Protein AF-A0A257VSN6-F1 (afdb_monomer)

Solvent-accessible surface area (backbone atoms only — not comparable to fu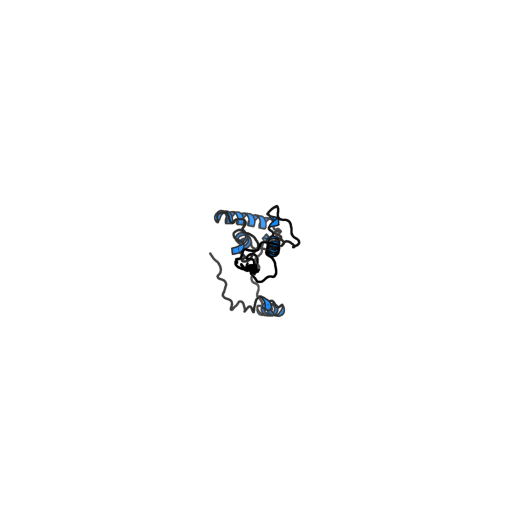ll-atom values): 11752 Å² total; per-residue (Å²): 143,85,85,89,87,83,85,89,83,79,91,75,84,81,80,84,81,83,83,78,79,80,82,76,81,78,80,75,84,68,61,48,88,92,54,88,51,97,64,94,65,51,67,69,55,49,49,54,50,49,44,22,63,60,37,49,58,80,79,42,81,95,54,78,84,64,97,61,78,60,54,80,78,83,83,60,76,41,35,24,32,75,39,54,63,69,56,48,22,47,30,65,50,38,29,55,78,66,38,70,89,55,77,62,74,70,88,56,75,92,52,54,72,68,56,30,48,52,50,16,46,52,52,34,52,53,41,33,70,66,16,92,48,71,52,71,85,79,74,91,64,94,74,64,63,64,61,53,50,53,48,39,53,74,74,46,51,35,81,81,72,42,87,78,74,61,79,88,78,48,80,75,76,76,80,83,84,124

Mean predicted aligned error: 14.55 Å

Radius of gyration: 34.05 Å; Cα contacts (8 Å, |Δi|>4): 120; chains: 1; bounding box: 93×43×107 Å

pLDDT: mean 79.29, std 19.03, range [40.31, 98.44]

Sequence (178 aa):
MTISKVLSNACVFRAALISTLLAGTASAQHGDPGLPGHHPLSQAQAGSVLVSELRCAACHSGIERGSLPEKAAPELAEVGARVSPAFLQSFLAAPTVAHPGTTMPDVMGSRSDVERTQIAEALTHFLVAQSKGVFQAEAPQPIDKKQGKDLFHSLGCVACHGPKEALSEAPQRPQRND

Foldseek 3Di:
DDDDDDDDDDDDDPDDDDPPPPPDPPPPPDDDPLDPDNDPDDPVRSVLVCCQALVVVVPDPPDDNDPDHHDDDDDLQQVQQVDPLVLQLVCQLPVCVSPPPDSDDNPCVVPDSVVSNVVSNVVSVVSNVNHPHHHDDDDDDDDDQVVVQVCCVVVPVCVPPNRDDGPVPDDPDPPPPD

Structure (mmCIF, N/CA/C/O backbone):
data_AF-A0A257VSN6-F1
#
_entry.id   AF-A0A257VSN6-F1
#
loop_
_atom_site.group_PDB
_atom_site.id
_atom_site.type_symbol
_atom_site.label_atom_id
_atom_site.label_alt_id
_atom_site.label_comp_id
_atom_site.label_asym_id
_atom_site.label_entity_id
_atom_site.label_seq_id
_atom_site.pdbx_PDB_ins_code
_atom_site.Cartn_x
_atom_site.Cartn_y
_atom_site.Cartn_z
_atom_site.occupancy
_atom_site.B_iso_or_equiv
_atom_site.auth_seq_id
_atom_site.auth_comp_id
_atom_site.auth_asym_id
_atom_site.auth_atom_id
_atom_site.pdbx_PDB_model_num
ATOM 1 N N . MET A 1 1 ? 68.673 -7.946 -86.906 1.00 42.97 1 MET A N 1
ATOM 2 C CA . MET A 1 1 ? 69.499 -9.168 -86.860 1.00 42.97 1 MET A CA 1
ATOM 3 C C . MET A 1 1 ? 70.532 -9.003 -85.759 1.00 42.97 1 MET A C 1
ATOM 5 O O . MET A 1 1 ? 71.583 -8.454 -86.029 1.00 42.97 1 MET A O 1
ATOM 9 N N . THR A 1 2 ? 70.189 -9.408 -84.534 1.00 40.44 2 THR A N 1
ATOM 10 C CA . THR A 1 2 ? 71.093 -9.952 -83.503 1.00 40.44 2 THR A CA 1
ATOM 11 C C . THR A 1 2 ? 70.227 -10.480 -82.359 1.00 40.44 2 THR A C 1
ATOM 13 O O . THR A 1 2 ? 69.239 -9.868 -81.962 1.00 40.44 2 THR A O 1
ATOM 16 N N . ILE A 1 3 ? 70.572 -11.688 -81.934 1.00 42.09 3 ILE A N 1
ATOM 17 C CA . ILE A 1 3 ? 69.867 -12.585 -81.019 1.00 42.09 3 ILE A CA 1
ATOM 18 C C . ILE A 1 3 ? 70.554 -12.518 -79.643 1.00 42.09 3 ILE A C 1
ATOM 20 O O . ILE A 1 3 ? 71.744 -12.216 -79.578 1.00 42.09 3 ILE A O 1
ATOM 24 N N . SER A 1 4 ? 69.810 -12.901 -78.596 1.00 40.31 4 SER A N 1
ATOM 25 C CA . SER A 1 4 ? 70.245 -13.370 -77.261 1.00 40.31 4 SER A CA 1
ATOM 26 C C . SER A 1 4 ? 70.054 -12.407 -76.088 1.00 40.31 4 SER A C 1
ATOM 28 O O . SER A 1 4 ? 70.876 -11.529 -75.845 1.00 40.31 4 SER A O 1
ATOM 30 N N . LYS A 1 5 ? 69.097 -12.742 -75.212 1.00 51.38 5 LYS A N 1
ATOM 31 C CA . LYS A 1 5 ? 69.431 -13.380 -73.926 1.00 51.38 5 LYS A CA 1
ATOM 32 C C . LYS A 1 5 ? 68.210 -14.035 -73.273 1.00 51.38 5 LYS A C 1
ATOM 34 O O . LYS A 1 5 ? 67.069 -13.661 -73.505 1.00 51.38 5 LYS A O 1
ATOM 39 N N . VAL A 1 6 ? 68.538 -15.074 -72.522 1.00 51.78 6 VAL A N 1
ATOM 40 C CA . VAL A 1 6 ? 67.723 -16.136 -71.928 1.00 51.78 6 VAL A CA 1
ATOM 41 C C . VAL A 1 6 ? 67.483 -15.829 -70.433 1.00 51.78 6 VAL A C 1
ATOM 43 O O . VAL A 1 6 ? 68.171 -14.973 -69.881 1.00 51.78 6 VAL A O 1
ATOM 46 N N . LEU A 1 7 ? 66.605 -16.626 -69.802 1.00 47.31 7 LEU A N 1
ATOM 47 C CA . LEU A 1 7 ? 66.341 -16.839 -68.358 1.00 47.31 7 LEU A CA 1
ATOM 48 C C . LEU A 1 7 ? 65.234 -15.952 -67.751 1.00 47.31 7 LEU A C 1
ATOM 50 O O . LEU A 1 7 ? 65.353 -14.739 -67.692 1.00 47.31 7 LEU A O 1
ATOM 54 N N . SER A 1 8 ? 64.051 -16.507 -67.452 1.00 45.25 8 SER A N 1
ATOM 55 C CA . SER A 1 8 ? 63.698 -17.408 -66.330 1.00 45.25 8 SER A CA 1
ATOM 56 C C . SER A 1 8 ? 63.541 -16.657 -65.007 1.00 45.25 8 SER A C 1
ATOM 58 O O . SER A 1 8 ? 64.540 -16.289 -64.402 1.00 45.25 8 SER A O 1
ATOM 60 N N . ASN A 1 9 ? 62.298 -16.489 -64.532 1.00 45.06 9 ASN A N 1
ATOM 61 C CA . ASN A 1 9 ? 61.883 -17.029 -63.232 1.00 45.06 9 ASN A CA 1
ATOM 62 C C . ASN A 1 9 ? 60.416 -16.743 -62.871 1.00 45.06 9 ASN A C 1
ATOM 64 O O . ASN A 1 9 ? 59.952 -15.609 -62.873 1.00 45.06 9 ASN A O 1
ATOM 68 N N . ALA A 1 10 ? 59.767 -17.837 -62.470 1.00 49.75 10 ALA A N 1
ATOM 69 C CA . ALA A 1 10 ? 58.865 -17.969 -61.331 1.00 49.75 10 ALA A CA 1
ATOM 70 C C . ALA A 1 10 ? 57.588 -17.112 -61.279 1.00 49.75 10 ALA A C 1
ATOM 72 O O . ALA A 1 10 ? 57.525 -16.010 -60.741 1.00 49.75 10 ALA A O 1
ATOM 73 N N . CYS A 1 11 ? 56.526 -17.781 -61.723 1.00 45.19 11 CYS A N 1
ATOM 74 C CA . CYS A 1 11 ? 55.192 -17.782 -61.139 1.00 45.19 11 CYS A CA 1
ATOM 75 C C . CYS A 1 11 ? 55.220 -17.561 -59.608 1.00 45.19 11 CYS A C 1
ATOM 77 O O . CYS A 1 11 ? 55.710 -18.414 -58.868 1.00 45.19 11 CYS A O 1
ATOM 79 N N . VAL A 1 12 ? 54.659 -16.449 -59.126 1.00 49.25 12 VAL A N 1
ATOM 80 C CA . VAL A 1 12 ? 54.273 -16.293 -57.717 1.00 49.25 12 VAL A CA 1
ATOM 81 C C . VAL A 1 12 ? 52.754 -16.182 -57.677 1.00 49.25 12 VAL A C 1
ATOM 83 O O . VAL A 1 12 ? 52.172 -15.136 -57.959 1.00 49.25 12 VAL A O 1
ATOM 86 N N . PHE A 1 13 ? 52.120 -17.308 -57.356 1.00 44.09 13 PHE A N 1
ATOM 87 C CA . PHE A 1 13 ? 50.712 -17.407 -56.996 1.00 44.09 13 PHE A CA 1
ATOM 88 C C . PHE A 1 13 ? 50.441 -16.513 -55.777 1.00 44.09 13 PHE A C 1
ATOM 90 O O . PHE A 1 13 ? 50.858 -16.824 -54.662 1.00 44.09 13 PHE A O 1
ATOM 97 N N . ARG A 1 14 ? 49.717 -15.406 -55.963 1.00 47.69 14 ARG A N 1
ATOM 98 C CA . ARG A 1 14 ? 49.080 -14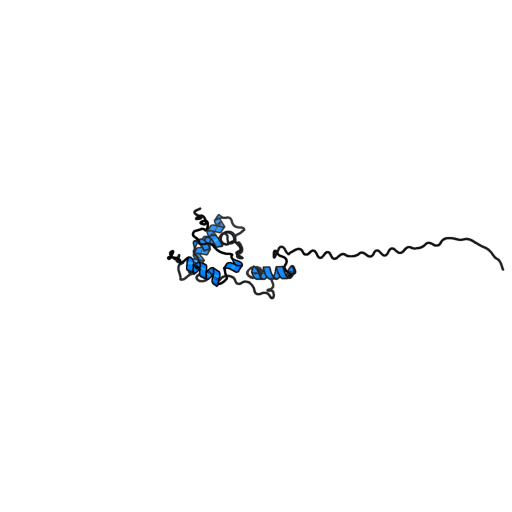.698 -54.847 1.00 47.69 14 ARG A CA 1
ATOM 99 C C . ARG A 1 14 ? 47.801 -15.447 -54.478 1.00 47.69 14 ARG A C 1
ATOM 101 O O . ARG A 1 14 ? 46.775 -15.288 -55.131 1.00 47.69 14 ARG A O 1
ATOM 108 N N . ALA A 1 15 ? 47.887 -16.285 -53.449 1.00 48.84 15 ALA A N 1
ATOM 109 C CA . ALA A 1 15 ? 46.727 -16.893 -52.814 1.00 48.84 15 ALA A CA 1
ATOM 110 C C . ALA A 1 15 ? 45.860 -15.803 -52.160 1.00 48.84 15 ALA A C 1
ATOM 112 O O . ALA A 1 15 ? 46.343 -14.996 -51.366 1.00 48.84 15 ALA A O 1
ATOM 113 N N . ALA A 1 16 ? 44.581 -15.777 -52.529 1.00 52.47 16 ALA A N 1
ATOM 114 C CA . ALA A 1 16 ? 43.558 -14.945 -51.920 1.00 52.47 16 ALA A CA 1
ATOM 115 C C . ALA A 1 16 ? 43.134 -15.547 -50.570 1.00 52.47 16 ALA A C 1
ATOM 117 O O . ALA A 1 16 ? 42.729 -16.705 -50.510 1.00 52.47 16 ALA A O 1
ATOM 118 N N . LEU A 1 17 ? 43.191 -14.753 -49.500 1.00 49.38 17 LEU A N 1
ATOM 119 C CA . LEU A 1 17 ? 42.557 -15.058 -48.217 1.00 49.38 17 LEU A CA 1
ATOM 120 C C . LEU A 1 17 ? 41.469 -14.011 -47.978 1.00 49.38 17 LEU A C 1
ATOM 122 O O . LEU A 1 17 ? 41.730 -12.917 -47.481 1.00 49.38 17 LEU A O 1
ATOM 126 N N . ILE A 1 18 ? 40.247 -14.337 -48.396 1.00 57.44 18 ILE A N 1
ATOM 127 C CA . ILE A 1 18 ? 39.046 -13.576 -48.055 1.00 57.44 18 ILE A CA 1
ATOM 128 C C . ILE A 1 18 ? 38.602 -14.082 -46.681 1.00 57.44 18 ILE A C 1
ATOM 130 O O . ILE A 1 18 ? 37.958 -15.121 -46.571 1.00 57.44 18 ILE A O 1
ATOM 134 N N . SER A 1 19 ? 38.989 -13.367 -45.624 1.00 53.94 19 SER A N 1
ATOM 135 C CA . SER A 1 19 ? 38.447 -13.580 -44.279 1.00 53.94 19 SER A CA 1
ATOM 136 C C . SER A 1 19 ? 36.997 -13.103 -44.239 1.00 53.94 19 SER A C 1
ATOM 138 O O . SER A 1 19 ? 36.719 -11.935 -43.978 1.00 53.94 19 SER A O 1
ATOM 140 N N . THR A 1 20 ? 36.053 -14.004 -44.491 1.00 59.81 20 THR A N 1
ATOM 141 C CA . THR A 1 20 ? 34.651 -13.806 -44.115 1.00 59.81 20 THR A CA 1
ATOM 142 C C . THR A 1 20 ? 34.529 -13.904 -42.595 1.00 59.81 20 THR A C 1
ATOM 144 O O . THR A 1 20 ? 34.454 -15.000 -42.041 1.00 59.81 20 THR A O 1
ATOM 147 N N . LEU A 1 21 ? 34.520 -12.753 -41.914 1.00 56.38 21 LEU A N 1
ATOM 148 C CA . LEU A 1 21 ? 34.039 -12.655 -40.537 1.00 56.38 21 LEU A CA 1
ATOM 149 C C . LEU A 1 21 ? 32.528 -12.933 -40.540 1.00 56.38 21 LEU A C 1
ATOM 151 O O . LEU A 1 21 ? 31.732 -12.073 -40.914 1.00 56.38 21 LEU A O 1
ATOM 155 N N . LEU A 1 22 ? 32.128 -14.131 -40.113 1.00 56.84 22 LEU A N 1
ATOM 156 C CA . LEU A 1 22 ? 30.757 -14.385 -39.680 1.00 56.84 22 LEU A CA 1
ATOM 157 C C . LEU A 1 22 ? 30.540 -13.633 -38.360 1.00 56.84 22 LEU A C 1
ATOM 159 O O . LEU A 1 22 ? 30.938 -14.096 -37.292 1.00 56.84 22 LEU A O 1
ATOM 163 N N . ALA A 1 23 ? 29.918 -12.458 -38.436 1.00 54.97 23 ALA A N 1
ATOM 164 C CA . ALA A 1 23 ? 29.345 -11.800 -37.272 1.00 54.97 23 ALA A CA 1
ATOM 165 C C . ALA A 1 23 ? 28.137 -12.626 -36.804 1.00 54.97 23 ALA A C 1
ATOM 167 O O . ALA A 1 23 ? 27.031 -12.485 -37.322 1.00 54.97 23 ALA A O 1
ATOM 168 N N . GLY A 1 24 ? 28.361 -13.541 -35.861 1.00 50.28 24 GLY A N 1
ATOM 169 C CA . GLY A 1 24 ? 27.283 -14.233 -35.168 1.00 50.28 24 GLY A CA 1
ATOM 170 C C . GLY A 1 24 ? 26.503 -13.234 -34.319 1.00 50.28 24 GLY A C 1
ATOM 171 O O . GLY A 1 24 ? 27.026 -12.713 -33.336 1.00 50.28 24 GLY A O 1
ATOM 172 N N . THR A 1 25 ? 25.251 -12.961 -34.680 1.00 55.44 25 THR A N 1
ATOM 173 C CA . THR A 1 25 ? 24.317 -12.243 -33.813 1.00 55.44 25 THR A CA 1
ATOM 174 C C . THR A 1 25 ? 23.872 -13.184 -32.700 1.00 55.44 25 THR A C 1
ATOM 176 O O . THR A 1 25 ? 22.867 -13.883 -32.798 1.00 55.44 25 THR A O 1
ATOM 179 N N . ALA A 1 26 ? 24.640 -13.218 -31.613 1.00 49.66 26 ALA A N 1
ATOM 180 C CA . ALA A 1 26 ? 24.161 -13.763 -30.354 1.00 49.66 26 ALA A CA 1
ATOM 181 C C . ALA A 1 26 ? 23.076 -12.820 -29.807 1.00 49.66 26 ALA A C 1
ATOM 183 O O . ALA A 1 26 ? 23.358 -11.897 -29.046 1.00 49.66 26 ALA A O 1
ATOM 184 N N . SER A 1 27 ? 21.823 -13.019 -30.224 1.00 54.28 27 SER A N 1
ATOM 185 C CA . SER A 1 27 ? 20.668 -12.433 -29.545 1.00 54.28 27 SER A CA 1
ATOM 186 C C . SER A 1 27 ? 20.519 -13.128 -28.201 1.00 54.28 27 SER A C 1
ATOM 188 O O . SER A 1 27 ? 19.847 -14.149 -28.071 1.00 54.28 27 SER A O 1
ATOM 190 N N . ALA A 1 28 ? 21.203 -12.591 -27.201 1.00 49.59 28 ALA A N 1
ATOM 191 C CA . ALA A 1 28 ? 21.039 -13.040 -25.841 1.00 49.59 28 ALA A CA 1
ATOM 192 C C . ALA A 1 28 ? 19.666 -12.569 -25.337 1.00 49.59 28 ALA A C 1
ATOM 194 O O . ALA A 1 28 ? 19.454 -11.383 -25.085 1.00 49.59 28 ALA A O 1
ATOM 195 N N . GLN A 1 29 ? 18.721 -13.505 -25.246 1.00 56.09 29 GLN A N 1
ATOM 196 C CA . GLN A 1 29 ? 17.421 -13.302 -24.612 1.00 56.09 29 GLN A CA 1
ATOM 197 C C . GLN A 1 29 ? 17.627 -13.252 -23.095 1.00 56.09 29 GLN A C 1
ATOM 199 O O . GLN A 1 29 ? 17.395 -14.228 -22.386 1.00 56.09 29 GLN A O 1
ATOM 204 N N . HIS A 1 30 ? 18.133 -12.132 -22.592 1.00 50.66 30 HIS A N 1
ATOM 205 C CA . HIS A 1 30 ? 18.118 -11.875 -21.162 1.00 50.66 30 HIS A CA 1
ATOM 206 C C . HIS A 1 30 ? 16.743 -11.307 -20.830 1.00 50.66 30 HIS A C 1
ATOM 208 O O . HIS A 1 30 ? 16.392 -10.229 -21.309 1.00 50.66 30 HIS A O 1
ATOM 214 N N . GLY A 1 31 ? 15.953 -12.061 -20.061 1.00 50.91 31 GLY A N 1
ATOM 215 C CA . GLY A 1 31 ? 14.769 -11.510 -19.410 1.00 50.91 31 GLY A CA 1
ATOM 216 C C . GLY A 1 31 ? 15.175 -10.242 -18.664 1.00 50.91 31 GLY A C 1
ATOM 217 O O . GLY A 1 31 ? 16.162 -10.245 -17.926 1.00 50.91 31 GLY A O 1
ATOM 218 N N . ASP A 1 32 ? 14.473 -9.150 -18.940 1.00 52.41 32 ASP A N 1
ATOM 219 C CA . ASP A 1 32 ? 14.736 -7.855 -18.330 1.00 52.41 32 ASP A CA 1
ATOM 220 C C . ASP A 1 32 ? 14.513 -7.967 -16.807 1.00 52.41 32 ASP A C 1
ATOM 222 O O . ASP A 1 32 ? 13.430 -8.386 -16.387 1.00 52.41 32 ASP A O 1
ATOM 226 N N . PRO A 1 33 ? 15.491 -7.610 -15.951 1.00 56.03 33 PRO A N 1
ATOM 227 C CA . PRO A 1 33 ? 15.310 -7.616 -14.499 1.00 56.03 33 PRO A CA 1
ATOM 228 C C . PRO A 1 33 ? 14.152 -6.726 -14.012 1.00 56.03 33 PRO A C 1
ATOM 230 O O . PRO A 1 33 ? 13.702 -6.900 -12.880 1.00 56.03 33 PRO A O 1
ATOM 233 N N . GLY A 1 34 ? 13.645 -5.807 -14.841 1.00 55.97 34 GLY A N 1
ATOM 234 C CA . GLY A 1 34 ? 12.456 -5.010 -14.544 1.00 55.97 34 GLY A CA 1
ATOM 235 C C . GLY A 1 34 ? 11.141 -5.804 -14.497 1.00 55.97 34 GLY A C 1
ATOM 236 O O . GLY A 1 34 ? 10.230 -5.412 -13.772 1.00 55.97 34 GLY A O 1
ATOM 237 N N . LEU A 1 35 ? 11.028 -6.924 -15.221 1.00 61.75 35 LEU A N 1
ATOM 238 C CA . LEU A 1 35 ? 9.823 -7.761 -15.299 1.00 61.75 35 LEU A CA 1
ATOM 239 C C . LEU A 1 35 ? 10.235 -9.248 -15.385 1.00 61.75 35 LEU A C 1
ATOM 241 O O . LEU A 1 35 ? 10.470 -9.764 -16.476 1.00 61.75 35 LEU A O 1
ATOM 245 N N . PRO A 1 36 ? 10.331 -9.974 -14.253 1.00 56.06 36 PRO A N 1
ATOM 246 C CA . PRO A 1 36 ? 10.797 -11.358 -14.261 1.00 56.06 36 PRO A CA 1
ATOM 247 C C . PRO A 1 36 ? 9.859 -12.265 -15.076 1.00 56.06 36 PRO A C 1
ATOM 249 O O . PRO A 1 36 ? 8.681 -12.412 -14.755 1.00 56.06 36 PRO A O 1
ATOM 252 N N . GLY A 1 37 ? 10.391 -12.891 -16.130 1.00 62.78 37 GLY A N 1
ATOM 253 C CA . GLY A 1 37 ? 9.675 -13.842 -16.985 1.00 62.78 37 GLY A CA 1
ATOM 254 C C . GLY A 1 37 ? 10.140 -13.816 -18.446 1.00 62.78 37 GLY A C 1
ATOM 255 O O . GLY A 1 37 ? 10.901 -12.948 -18.864 1.00 62.78 37 GLY A O 1
ATOM 256 N N . HIS A 1 38 ? 9.665 -14.773 -19.248 1.00 65.31 38 HIS A N 1
ATOM 257 C CA . HIS A 1 38 ? 9.840 -14.762 -20.704 1.00 65.31 38 HIS A CA 1
ATOM 258 C C . HIS A 1 38 ? 8.714 -13.948 -21.350 1.00 65.31 38 HIS A C 1
ATOM 260 O O . HIS A 1 38 ? 7.750 -14.507 -21.871 1.00 65.31 38 HIS A O 1
ATOM 266 N N . HIS A 1 39 ? 8.795 -12.620 -21.271 1.00 75.12 39 HIS A N 1
ATOM 267 C CA . HIS A 1 39 ? 7.855 -11.733 -21.956 1.00 75.12 39 HIS A CA 1
ATOM 268 C C . HIS A 1 39 ? 8.417 -11.261 -23.308 1.00 75.12 39 HIS A C 1
ATOM 270 O O . HIS A 1 39 ? 9.628 -11.086 -23.443 1.00 75.12 39 HIS A O 1
ATOM 276 N N . PRO A 1 40 ? 7.564 -10.974 -24.309 1.00 85.69 40 PRO A N 1
ATOM 277 C CA . PRO A 1 40 ? 8.016 -10.506 -25.621 1.00 85.69 40 PRO A CA 1
ATOM 278 C C . PRO A 1 40 ? 8.396 -9.013 -25.651 1.00 85.69 40 PRO A C 1
ATOM 280 O O . PRO A 1 40 ? 8.743 -8.499 -26.712 1.00 85.69 40 PRO A O 1
ATOM 283 N N . LEU A 1 41 ? 8.290 -8.295 -24.525 1.00 86.88 41 LEU A N 1
ATOM 284 C CA . LEU A 1 41 ? 8.602 -6.865 -24.456 1.00 86.88 41 LEU A CA 1
ATOM 285 C C . LEU A 1 41 ? 10.110 -6.613 -24.562 1.00 86.88 41 LEU A C 1
ATOM 287 O O . LEU A 1 41 ? 10.910 -7.284 -23.913 1.00 86.88 41 LEU A O 1
ATOM 291 N N . SER A 1 42 ? 10.481 -5.591 -25.330 1.00 88.94 42 SER A N 1
ATOM 292 C CA . SER A 1 42 ? 11.813 -4.984 -25.258 1.00 88.94 42 SER A CA 1
ATOM 293 C C . SER A 1 42 ? 12.015 -4.246 -23.930 1.00 88.94 42 SER A C 1
ATOM 295 O O . SER A 1 42 ? 11.047 -3.853 -23.279 1.00 88.94 42 SER A O 1
ATOM 297 N N . GLN A 1 43 ? 13.269 -3.968 -23.568 1.00 85.00 43 GLN A N 1
ATOM 298 C CA . GLN A 1 43 ? 13.610 -3.231 -22.345 1.00 85.00 43 GLN A CA 1
ATOM 299 C C . GLN A 1 43 ? 12.929 -1.854 -22.259 1.00 85.00 43 GLN A C 1
ATOM 301 O O . GLN A 1 43 ? 12.439 -1.453 -21.208 1.00 85.00 43 GLN A O 1
ATOM 306 N N . ALA A 1 44 ? 12.836 -1.127 -23.377 1.00 87.19 44 ALA A N 1
ATOM 307 C CA . ALA A 1 44 ? 12.154 0.168 -23.409 1.00 87.19 44 ALA A CA 1
ATOM 308 C C . ALA A 1 44 ? 10.644 0.034 -23.139 1.00 87.19 44 ALA A C 1
ATOM 310 O O . ALA A 1 44 ? 10.054 0.861 -22.446 1.00 87.19 44 ALA A O 1
ATOM 311 N N . GLN A 1 45 ? 10.018 -1.027 -23.655 1.00 88.56 45 GLN A N 1
ATOM 312 C CA . GLN A 1 45 ? 8.601 -1.303 -23.418 1.00 88.56 45 GLN A CA 1
ATOM 313 C C . GLN A 1 45 ? 8.354 -1.751 -21.974 1.00 88.56 45 GLN A C 1
ATOM 315 O O . GLN A 1 45 ? 7.425 -1.256 -21.344 1.00 88.56 45 GLN A O 1
ATOM 320 N N . ALA A 1 46 ? 9.208 -2.620 -21.430 1.00 88.12 46 ALA A N 1
ATOM 321 C CA . ALA A 1 46 ? 9.180 -3.013 -20.024 1.00 88.12 46 ALA A CA 1
ATOM 322 C C . ALA A 1 46 ? 9.345 -1.796 -19.095 1.00 88.12 46 ALA A C 1
ATOM 324 O O . ALA A 1 46 ? 8.535 -1.588 -18.193 1.00 88.12 46 ALA A O 1
ATOM 325 N N . GLY A 1 47 ? 10.317 -0.924 -19.378 1.00 88.94 47 GLY A N 1
ATOM 326 C CA . GLY A 1 47 ? 10.507 0.337 -18.662 1.00 88.94 47 GLY A CA 1
ATOM 327 C C . GLY A 1 47 ? 9.284 1.253 -18.736 1.00 88.94 47 GLY A C 1
ATOM 328 O O . GLY A 1 47 ? 8.861 1.789 -17.714 1.00 88.94 47 GLY A O 1
ATOM 329 N N . SER A 1 48 ? 8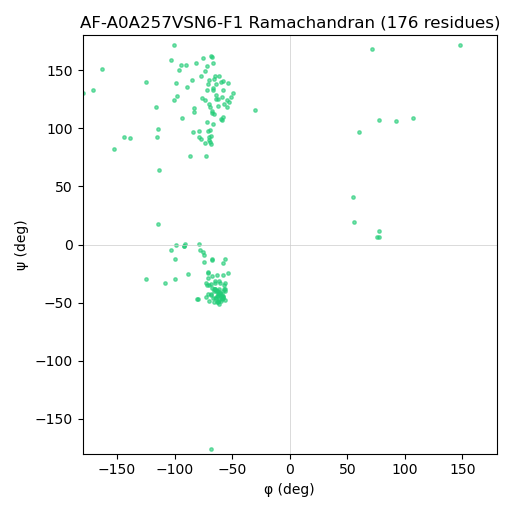.659 1.384 -19.911 1.00 88.94 48 SER A N 1
ATOM 330 C CA . SER A 1 48 ? 7.425 2.165 -20.064 1.00 88.94 48 SER A CA 1
ATOM 331 C C . SER A 1 48 ? 6.274 1.609 -19.225 1.00 88.94 48 SER A C 1
ATOM 333 O O . SER A 1 48 ? 5.504 2.396 -18.675 1.00 88.94 48 SER A O 1
ATOM 335 N N . VAL A 1 49 ? 6.145 0.282 -19.120 1.00 90.44 49 VAL A N 1
ATOM 336 C CA . VAL A 1 49 ? 5.147 -0.358 -18.249 1.00 90.44 49 VAL A CA 1
ATOM 337 C C . VAL A 1 49 ? 5.431 -0.008 -16.792 1.00 90.44 49 VAL A C 1
ATOM 339 O O . VAL A 1 49 ? 4.543 0.485 -16.104 1.00 90.44 49 VAL A O 1
ATOM 342 N N . LEU A 1 50 ? 6.671 -0.171 -16.329 1.00 90.00 50 LEU A N 1
ATOM 343 C CA . LEU A 1 50 ? 7.042 0.114 -14.940 1.00 90.00 50 LEU A CA 1
ATOM 344 C C . LEU A 1 50 ? 6.847 1.583 -14.561 1.00 90.00 50 LEU A C 1
ATOM 346 O O . LEU A 1 50 ? 6.315 1.864 -13.490 1.00 90.00 50 LEU A O 1
ATOM 350 N N . VAL A 1 51 ? 7.226 2.521 -15.434 1.00 91.31 51 VAL A N 1
ATOM 351 C CA . VAL A 1 51 ? 7.016 3.961 -15.204 1.00 91.31 51 VAL A CA 1
ATOM 352 C C . VAL A 1 51 ? 5.532 4.276 -14.997 1.00 91.31 51 VAL A C 1
ATOM 354 O O . VAL A 1 51 ? 5.192 5.068 -14.114 1.00 91.31 51 VAL A O 1
ATOM 357 N N . SER A 1 52 ? 4.659 3.624 -15.769 1.00 90.62 52 SER A N 1
ATOM 358 C CA . SER A 1 52 ? 3.206 3.780 -15.679 1.00 90.62 52 SER A CA 1
ATOM 359 C C . SER A 1 52 ? 2.615 3.127 -14.423 1.00 90.62 52 SER A C 1
ATOM 361 O O . SER A 1 52 ? 1.809 3.735 -13.714 1.00 90.62 52 SER A O 1
ATOM 363 N N . GLU A 1 53 ? 3.040 1.900 -14.112 1.00 90.69 53 GLU A N 1
ATOM 364 C CA . GLU A 1 53 ? 2.539 1.103 -12.984 1.00 90.69 53 GLU A CA 1
ATOM 365 C C . GLU A 1 53 ? 3.005 1.629 -11.621 1.00 90.69 53 GLU A C 1
ATOM 367 O O . GLU A 1 53 ? 2.261 1.579 -10.640 1.00 90.69 53 GLU A O 1
ATOM 372 N N . LEU A 1 54 ? 4.225 2.168 -11.549 1.00 90.44 54 LEU A N 1
ATOM 373 C CA . LEU A 1 54 ? 4.799 2.752 -10.332 1.00 90.44 54 LEU A CA 1
ATOM 374 C C . LEU A 1 54 ? 4.539 4.259 -10.209 1.00 90.44 54 LEU A C 1
ATOM 376 O O . LEU A 1 54 ? 4.919 4.863 -9.208 1.00 90.44 54 LEU A O 1
ATOM 380 N N . ARG A 1 55 ? 3.864 4.866 -11.196 1.00 89.38 55 ARG A N 1
ATOM 381 C CA . ARG A 1 55 ? 3.482 6.290 -11.220 1.00 89.38 55 ARG A CA 1
ATOM 382 C C . ARG A 1 55 ? 4.664 7.247 -11.025 1.00 89.38 55 ARG A C 1
ATOM 384 O O . ARG A 1 55 ? 4.530 8.259 -10.340 1.00 89.38 55 ARG A O 1
ATOM 391 N N . CYS A 1 56 ? 5.818 6.970 -11.630 1.00 89.38 56 CYS A N 1
ATOM 392 C CA . CYS A 1 56 ? 7.035 7.766 -11.409 1.00 89.38 56 CYS A CA 1
ATOM 393 C C . CYS A 1 56 ? 6.828 9.263 -11.721 1.00 89.38 56 CYS A C 1
ATOM 395 O O . CYS A 1 56 ? 7.303 10.129 -10.982 1.00 89.38 56 CYS A O 1
ATOM 397 N N . ALA A 1 57 ? 6.058 9.562 -12.775 1.00 89.62 57 ALA A N 1
ATOM 398 C CA . ALA A 1 57 ? 5.733 10.920 -13.217 1.00 89.62 57 ALA A CA 1
ATOM 399 C C . ALA A 1 57 ? 4.840 11.709 -12.236 1.00 89.62 57 ALA A C 1
ATOM 401 O O . ALA A 1 57 ? 4.711 12.924 -12.368 1.00 89.62 57 ALA A O 1
ATOM 402 N N . ALA A 1 58 ? 4.237 11.055 -11.233 1.00 87.81 58 ALA A N 1
ATOM 403 C CA . ALA A 1 58 ? 3.430 11.736 -10.221 1.00 87.81 58 ALA A CA 1
ATOM 404 C C . ALA A 1 58 ? 4.277 12.573 -9.246 1.00 87.81 58 ALA A C 1
ATOM 406 O O . ALA A 1 58 ? 3.757 13.507 -8.637 1.00 87.81 58 ALA A O 1
ATOM 407 N N . CYS A 1 59 ? 5.566 12.245 -9.091 1.00 86.94 59 CYS A N 1
ATOM 408 C CA . CYS A 1 59 ? 6.482 12.957 -8.195 1.00 86.94 59 CYS A CA 1
ATOM 409 C C . CYS A 1 59 ? 7.747 13.473 -8.896 1.00 86.94 59 CYS A C 1
ATOM 411 O O . CYS A 1 59 ? 8.288 14.496 -8.482 1.00 86.94 59 CYS A O 1
ATOM 413 N N . HIS A 1 60 ? 8.223 12.803 -9.949 1.00 88.12 60 HIS A N 1
ATOM 414 C CA . HIS A 1 60 ? 9.417 13.214 -10.688 1.00 88.12 60 HIS A CA 1
ATOM 415 C C . HIS A 1 60 ? 9.056 13.993 -11.955 1.00 88.12 60 HIS A C 1
ATOM 417 O O . HIS A 1 60 ? 8.281 13.526 -12.789 1.00 88.12 60 HIS A O 1
ATOM 423 N N . SER A 1 61 ? 9.658 15.173 -12.121 1.00 91.06 61 SER A N 1
ATOM 424 C CA . SER A 1 61 ? 9.539 15.977 -13.338 1.00 91.06 61 SER A CA 1
ATOM 425 C C . SER A 1 61 ? 10.387 15.414 -14.487 1.00 91.06 61 SER A C 1
ATOM 427 O O . SER A 1 61 ? 11.316 14.637 -14.273 1.00 91.06 61 SER A O 1
ATOM 429 N N . GLY A 1 62 ? 10.065 15.811 -15.724 1.00 88.50 62 GLY A N 1
ATOM 430 C CA . GLY A 1 62 ? 10.810 15.402 -16.925 1.00 88.50 62 GLY A CA 1
ATOM 431 C C . GLY A 1 62 ? 10.516 13.980 -17.414 1.00 88.50 62 GLY A C 1
ATOM 432 O O . GLY A 1 62 ? 11.168 13.510 -18.343 1.00 88.50 62 GLY A O 1
ATOM 433 N N . ILE A 1 63 ? 9.541 13.298 -16.807 1.00 88.12 63 ILE A N 1
ATOM 434 C CA . ILE A 1 63 ? 9.026 12.016 -17.286 1.00 88.12 63 ILE A CA 1
ATOM 435 C C . ILE A 1 63 ? 7.809 12.298 -18.166 1.00 88.12 63 ILE A C 1
ATOM 437 O O . ILE A 1 63 ? 6.752 12.692 -17.672 1.00 88.12 63 ILE A O 1
ATOM 441 N N . GLU A 1 64 ? 7.967 12.096 -19.472 1.00 83.38 64 GLU A N 1
ATOM 442 C CA . GLU A 1 64 ? 6.856 12.193 -20.415 1.00 83.38 64 GLU A CA 1
ATOM 443 C C . GLU A 1 64 ? 5.852 11.068 -20.163 1.00 83.38 64 GLU A C 1
ATOM 445 O O . GLU A 1 64 ? 6.220 9.895 -20.030 1.00 83.38 64 GLU A O 1
ATOM 450 N N . ARG A 1 65 ? 4.565 11.421 -20.116 1.00 75.88 65 ARG A N 1
ATOM 451 C CA . ARG A 1 65 ? 3.501 10.421 -20.021 1.00 75.88 65 ARG A CA 1
ATOM 452 C C . ARG A 1 65 ? 3.457 9.634 -21.324 1.00 75.88 65 ARG A C 1
ATOM 454 O O . ARG A 1 65 ? 3.182 10.187 -22.386 1.00 75.88 65 ARG A O 1
ATOM 461 N N . GLY A 1 66 ? 3.766 8.343 -21.224 1.00 78.06 66 GLY A N 1
ATOM 462 C CA . GLY A 1 66 ? 3.694 7.415 -22.345 1.00 78.06 66 GLY A CA 1
ATOM 463 C C . GLY A 1 66 ? 2.254 7.151 -22.795 1.00 78.06 66 GLY A C 1
ATOM 464 O O . GLY A 1 66 ? 1.291 7.703 -22.269 1.00 78.06 66 GLY A O 1
ATOM 465 N N . SER A 1 67 ? 2.095 6.250 -23.763 1.00 82.19 67 SER A N 1
ATOM 466 C CA . SER A 1 67 ? 0.776 5.840 -24.267 1.00 82.19 67 SER A CA 1
ATOM 467 C C . SER A 1 67 ? 0.009 4.910 -23.322 1.00 82.19 67 SER A C 1
ATOM 469 O O . SER A 1 67 ? -1.144 4.580 -23.595 1.00 82.19 67 SER A O 1
ATOM 471 N N . LEU A 1 68 ? 0.653 4.425 -22.258 1.00 86.88 68 LEU A N 1
ATOM 472 C CA . LEU A 1 68 ? 0.027 3.551 -21.273 1.00 86.88 68 LEU A CA 1
ATOM 473 C C . LEU A 1 68 ? -0.716 4.384 -20.221 1.00 86.88 68 LEU A C 1
ATOM 475 O O . LEU A 1 68 ? -0.225 5.438 -19.817 1.00 86.88 68 LEU A O 1
ATOM 479 N N . PRO A 1 69 ? -1.890 3.924 -19.762 1.00 85.81 69 PRO A N 1
ATOM 480 C CA . PRO A 1 69 ? -2.576 4.562 -18.653 1.00 85.81 69 PRO A CA 1
ATOM 481 C C . PRO A 1 69 ? -1.767 4.382 -17.367 1.00 85.81 69 PRO A C 1
ATOM 483 O O . PRO A 1 69 ? -1.308 3.282 -17.055 1.00 85.81 69 PRO A O 1
ATOM 486 N N . GLU A 1 70 ? -1.617 5.459 -16.601 1.00 86.06 70 GLU A N 1
ATOM 487 C CA . GLU A 1 70 ? -0.996 5.380 -15.281 1.00 86.06 70 GLU A CA 1
ATOM 488 C C . GLU A 1 70 ? -1.910 4.657 -14.293 1.00 86.06 70 GLU A C 1
ATOM 490 O O . GLU A 1 70 ? -3.121 4.898 -14.243 1.00 86.06 70 GLU A O 1
ATOM 495 N N . LYS A 1 71 ? -1.313 3.837 -13.427 1.00 87.62 71 LYS A N 1
ATOM 496 C CA . LYS A 1 71 ? -2.015 3.265 -12.276 1.00 87.62 71 LYS A CA 1
ATOM 497 C C . LYS A 1 71 ? -2.566 4.391 -11.408 1.00 87.62 71 LYS A C 1
ATOM 499 O O . LYS A 1 71 ? -1.822 5.309 -11.114 1.00 87.62 71 LYS A O 1
ATOM 504 N N . ALA A 1 72 ? -3.816 4.363 -10.958 1.00 87.62 72 ALA A N 1
ATOM 505 C CA . ALA A 1 72 ? -4.338 5.416 -10.078 1.00 87.62 72 ALA A CA 1
ATOM 506 C C . ALA A 1 72 ? -3.839 5.259 -8.627 1.00 87.62 72 ALA A C 1
ATOM 508 O O . ALA A 1 72 ? -3.700 4.141 -8.125 1.00 87.62 72 ALA A O 1
ATOM 509 N N . ALA A 1 73 ? -3.597 6.379 -7.938 1.00 88.50 73 ALA A N 1
ATOM 510 C CA . ALA A 1 73 ? -3.415 6.370 -6.486 1.00 88.50 73 ALA A CA 1
ATOM 511 C C . ALA A 1 73 ? -4.771 6.146 -5.787 1.00 88.50 73 ALA A C 1
ATOM 513 O O . ALA A 1 73 ? -5.801 6.560 -6.328 1.00 88.50 73 ALA A O 1
ATOM 514 N N . PRO A 1 74 ? -4.798 5.508 -4.603 1.00 89.94 74 PRO A N 1
ATOM 515 C CA . PRO A 1 74 ? -6.034 5.350 -3.852 1.00 89.94 74 PRO A CA 1
ATOM 516 C C . PRO A 1 74 ? -6.580 6.708 -3.401 1.00 89.94 74 PRO A C 1
ATOM 518 O O . PRO A 1 74 ? -5.834 7.617 -3.042 1.00 89.94 74 PRO A O 1
ATOM 521 N N . GLU A 1 75 ? -7.904 6.814 -3.393 1.00 92.44 75 GLU A N 1
ATOM 522 C CA . GLU A 1 75 ? -8.630 7.956 -2.848 1.00 92.44 75 GLU A CA 1
ATOM 523 C C . GLU A 1 75 ? -8.553 7.899 -1.308 1.00 92.44 75 GLU A C 1
ATOM 525 O O . GLU A 1 75 ? -8.867 6.861 -0.708 1.00 92.44 75 GLU A O 1
ATOM 530 N N . LEU A 1 76 ? -8.068 8.978 -0.682 1.00 93.88 76 LEU A N 1
ATOM 531 C CA . LEU A 1 76 ? -7.804 9.045 0.763 1.00 93.88 76 LEU A CA 1
ATOM 532 C C . LEU A 1 76 ? -8.870 9.819 1.552 1.00 93.88 76 LEU A C 1
ATOM 534 O O . LEU A 1 76 ? -8.803 9.845 2.782 1.00 93.88 76 LEU A O 1
ATOM 538 N N . ALA A 1 77 ? -9.864 10.426 0.904 1.00 92.38 77 ALA A N 1
ATOM 539 C CA . ALA A 1 77 ? -11.007 10.986 1.603 1.00 92.38 77 ALA A CA 1
ATOM 540 C C . ALA A 1 77 ? -11.728 9.880 2.376 1.00 92.38 77 ALA A C 1
ATOM 542 O O . ALA A 1 77 ? -11.850 8.727 1.943 1.00 92.38 77 ALA A O 1
ATOM 543 N N . GLU A 1 78 ? -12.165 10.232 3.584 1.00 94.50 78 GLU A N 1
ATOM 544 C CA . GLU A 1 78 ? -12.870 9.314 4.480 1.00 94.50 78 GLU A CA 1
ATOM 545 C C . GLU A 1 78 ? -12.084 8.018 4.786 1.00 94.50 78 GLU A C 1
ATOM 547 O O . GLU A 1 78 ? -12.666 7.007 5.186 1.00 94.50 78 GLU A O 1
ATOM 552 N N . VAL A 1 79 ? -10.758 7.984 4.575 1.00 96.31 79 VAL A N 1
ATOM 553 C CA . VAL A 1 79 ? -9.961 6.761 4.777 1.00 96.31 79 VAL A CA 1
ATOM 554 C C . VAL A 1 79 ? -9.955 6.323 6.240 1.00 96.31 79 VAL A C 1
ATOM 556 O O . VAL A 1 79 ? -9.969 5.126 6.516 1.00 96.31 79 VAL A O 1
ATOM 559 N N . GLY A 1 80 ? -10.035 7.270 7.175 1.00 95.38 80 GLY A N 1
ATOM 560 C CA . GLY A 1 80 ? -10.135 7.012 8.610 1.00 95.38 80 GLY A CA 1
ATOM 561 C C . GLY A 1 80 ? -11.449 6.369 9.049 1.00 95.38 80 GLY A C 1
ATOM 562 O O . GLY A 1 80 ? -11.517 5.851 10.158 1.00 95.38 80 GLY A O 1
ATOM 563 N N . ALA A 1 81 ? -12.472 6.355 8.188 1.00 95.00 81 ALA A N 1
ATOM 564 C CA . ALA A 1 81 ? -13.692 5.580 8.406 1.00 95.00 81 ALA A CA 1
ATOM 565 C C . ALA A 1 81 ? -13.580 4.146 7.855 1.00 95.00 81 ALA A C 1
ATOM 567 O O . ALA A 1 81 ? -14.278 3.246 8.313 1.00 95.00 81 ALA A O 1
ATOM 568 N N . ARG A 1 82 ? -12.712 3.930 6.858 1.00 93.81 82 ARG A N 1
ATOM 569 C CA . ARG A 1 82 ? -12.619 2.680 6.082 1.00 93.81 82 ARG A CA 1
ATOM 570 C C . ARG A 1 82 ? -11.488 1.762 6.530 1.00 93.81 82 ARG A C 1
ATOM 572 O O . ARG A 1 82 ? -11.577 0.551 6.356 1.00 93.81 82 ARG A O 1
ATOM 579 N N . VAL A 1 83 ? -10.411 2.333 7.059 1.00 95.12 83 VAL A N 1
ATOM 580 C CA . VAL A 1 83 ? -9.172 1.626 7.385 1.00 95.12 83 VAL A CA 1
ATOM 581 C C . VAL A 1 83 ? -8.838 1.864 8.849 1.00 95.12 83 VAL A C 1
ATOM 583 O O . VAL A 1 83 ? -9.001 2.973 9.355 1.00 95.12 83 VAL A O 1
ATOM 586 N N . SER A 1 84 ? -8.363 0.824 9.538 1.00 95.38 84 SER A N 1
ATOM 587 C CA . SER A 1 84 ? -8.014 0.967 10.948 1.00 95.38 84 SER A CA 1
ATOM 588 C C . SER A 1 84 ? -6.845 1.951 11.119 1.00 95.38 84 SER A C 1
ATOM 590 O O . SER A 1 84 ? -5.870 1.877 10.363 1.00 95.38 84 SER A O 1
ATOM 592 N N . PRO A 1 85 ? -6.885 2.846 12.124 1.00 96.19 85 PRO A N 1
ATOM 593 C CA . PRO A 1 85 ? -5.782 3.772 12.384 1.00 96.19 85 PRO A CA 1
ATOM 594 C C . PRO A 1 85 ? -4.449 3.055 12.637 1.00 96.19 85 PRO A C 1
ATOM 596 O O . PRO A 1 85 ? -3.416 3.465 12.122 1.00 96.19 85 PRO A O 1
ATOM 599 N N . ALA A 1 86 ? -4.478 1.923 13.348 1.00 96.19 86 ALA A N 1
ATOM 600 C CA . ALA A 1 86 ? -3.285 1.115 13.600 1.00 96.19 86 ALA A CA 1
ATOM 601 C C . ALA A 1 86 ? -2.672 0.546 12.304 1.00 96.19 86 ALA A C 1
ATOM 603 O O . ALA A 1 86 ? -1.448 0.528 12.135 1.00 96.19 86 ALA A O 1
ATOM 604 N N . PHE A 1 87 ? -3.509 0.105 11.356 1.00 96.56 87 PHE A N 1
ATOM 605 C CA . PHE A 1 87 ? -3.016 -0.318 10.048 1.00 96.56 87 PHE A CA 1
ATOM 606 C C . PHE A 1 87 ? -2.480 0.870 9.249 1.00 96.56 87 PHE A C 1
ATOM 608 O O . PHE A 1 87 ? -1.402 0.755 8.681 1.00 96.56 87 PHE A O 1
ATOM 615 N N . LEU A 1 88 ? -3.173 2.016 9.234 1.00 96.94 88 LEU A N 1
ATOM 616 C CA . LEU A 1 88 ? -2.688 3.222 8.551 1.00 96.94 88 LEU A CA 1
ATOM 617 C C . LEU A 1 88 ? -1.301 3.631 9.053 1.00 96.94 88 LEU A C 1
ATOM 619 O O . LEU A 1 88 ? -0.403 3.818 8.239 1.00 96.94 88 LEU A O 1
ATOM 623 N N . GLN A 1 89 ? -1.094 3.684 10.368 1.00 97.75 89 GLN A N 1
ATOM 624 C CA . GLN A 1 89 ? 0.196 4.051 10.946 1.00 97.75 89 GLN A CA 1
ATOM 625 C C . GLN A 1 89 ? 1.297 3.055 10.567 1.00 97.75 89 GLN A C 1
ATOM 627 O O . GLN A 1 89 ? 2.353 3.463 10.087 1.00 97.75 89 GLN A O 1
ATOM 632 N N . SER A 1 90 ? 1.056 1.749 10.728 1.00 96.88 90 SER A N 1
ATOM 633 C CA . SER A 1 90 ? 2.051 0.724 10.368 1.00 96.88 90 SER A CA 1
ATOM 634 C C . SER A 1 90 ? 2.350 0.693 8.866 1.00 96.88 90 SER A C 1
ATOM 636 O O . SER A 1 90 ? 3.507 0.556 8.468 1.00 96.88 90 SER A O 1
ATOM 638 N N . PHE A 1 91 ? 1.331 0.883 8.027 1.00 97.06 91 PHE A N 1
ATOM 639 C CA . PHE A 1 91 ? 1.476 0.942 6.579 1.00 97.06 91 PHE A CA 1
ATOM 640 C C . PHE A 1 91 ? 2.234 2.187 6.125 1.00 97.06 91 PHE A C 1
ATOM 642 O O . PHE A 1 91 ? 3.128 2.069 5.297 1.00 97.06 91 PHE A O 1
ATOM 649 N N . LEU A 1 92 ? 1.953 3.362 6.691 1.00 96.62 92 LEU A N 1
ATOM 650 C CA . LEU A 1 92 ? 2.703 4.582 6.388 1.00 96.62 92 LEU A CA 1
ATOM 651 C C . LEU A 1 92 ? 4.157 4.482 6.861 1.00 96.62 92 LEU A C 1
ATOM 653 O O . LEU A 1 92 ? 5.054 4.907 6.140 1.00 96.62 92 LEU A O 1
ATOM 657 N N . ALA A 1 93 ? 4.400 3.894 8.036 1.00 96.56 93 ALA A N 1
ATOM 658 C CA . ALA A 1 93 ? 5.742 3.731 8.584 1.00 96.56 93 ALA A CA 1
ATOM 659 C C . ALA A 1 93 ? 6.601 2.746 7.779 1.00 96.56 93 ALA A C 1
ATOM 661 O O . ALA A 1 93 ? 7.799 2.985 7.640 1.00 96.56 93 ALA A O 1
ATOM 662 N N . ALA A 1 94 ? 6.029 1.651 7.264 1.00 95.94 94 ALA A N 1
ATOM 663 C CA . ALA A 1 94 ? 6.741 0.636 6.483 1.00 95.94 94 ALA A CA 1
ATOM 664 C C . ALA A 1 94 ? 5.803 -0.104 5.496 1.00 95.94 94 ALA A C 1
ATOM 666 O O . ALA A 1 94 ? 5.361 -1.226 5.782 1.00 95.94 94 ALA A O 1
ATOM 667 N N . PRO A 1 95 ? 5.525 0.468 4.305 1.00 95.06 95 PRO A N 1
ATOM 668 C CA . PRO A 1 95 ? 4.487 -0.041 3.402 1.00 95.06 95 PRO A CA 1
ATOM 669 C C . PRO A 1 95 ? 4.676 -1.501 2.980 1.00 95.06 95 PRO A C 1
ATOM 671 O O . PRO A 1 95 ? 3.734 -2.290 3.029 1.00 95.06 95 PRO A O 1
ATOM 674 N N . THR A 1 96 ? 5.896 -1.888 2.598 1.00 93.44 96 THR A N 1
ATOM 675 C CA . THR A 1 96 ? 6.213 -3.240 2.104 1.00 93.44 96 THR A CA 1
ATOM 676 C C . THR A 1 96 ? 6.180 -4.305 3.198 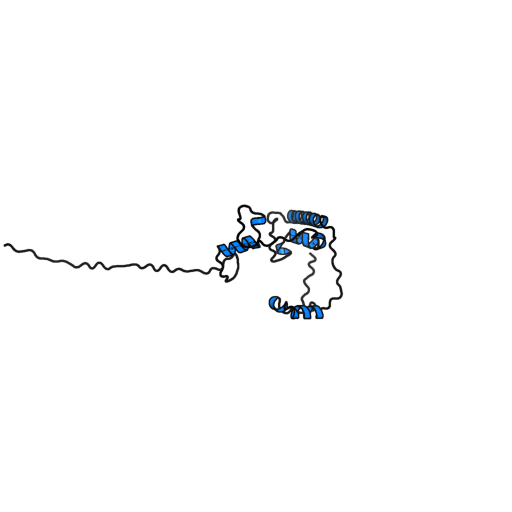1.00 93.44 96 THR A C 1
ATOM 678 O O . THR A 1 96 ? 5.936 -5.473 2.899 1.00 93.44 96 THR A O 1
ATOM 681 N N . VAL A 1 97 ? 6.384 -3.913 4.460 1.00 93.94 97 VAL A N 1
ATOM 682 C CA . VAL A 1 97 ? 6.290 -4.805 5.624 1.00 93.94 97 VAL A CA 1
ATOM 683 C C . VAL A 1 97 ? 4.829 -5.015 6.012 1.00 93.94 97 VAL A C 1
ATOM 685 O O . VAL A 1 97 ? 4.404 -6.150 6.224 1.00 93.94 97 VAL A O 1
ATOM 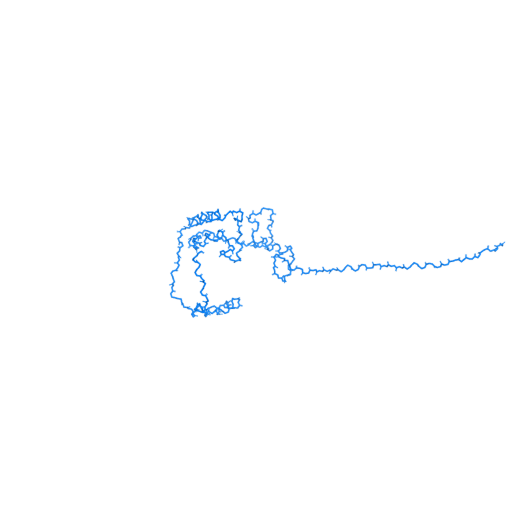688 N N . ALA A 1 98 ? 4.052 -3.932 6.088 1.00 94.88 98 ALA A N 1
ATOM 689 C CA . ALA A 1 98 ? 2.638 -3.984 6.446 1.00 94.88 98 ALA A CA 1
ATOM 690 C C . ALA A 1 98 ? 1.774 -4.621 5.344 1.00 94.88 98 ALA A C 1
ATOM 692 O O . ALA A 1 98 ? 0.821 -5.341 5.642 1.00 94.88 98 ALA A O 1
ATOM 693 N N . HIS A 1 99 ? 2.120 -4.396 4.073 1.00 94.00 99 HIS A N 1
ATOM 694 C CA . HIS A 1 99 ? 1.467 -5.005 2.920 1.00 94.00 99 HIS A CA 1
ATOM 695 C C . HIS A 1 99 ? 2.503 -5.427 1.862 1.00 94.00 99 HIS A C 1
ATOM 697 O O . HIS A 1 99 ? 2.817 -4.661 0.943 1.00 94.00 99 HIS A O 1
ATOM 703 N N . PRO A 1 100 ? 2.996 -6.676 1.920 1.00 92.06 100 PRO A N 1
ATOM 704 C CA . PRO A 1 100 ? 3.890 -7.217 0.902 1.00 92.06 100 PRO A CA 1
ATOM 705 C C . PRO A 1 100 ? 3.302 -7.088 -0.509 1.00 92.06 100 PRO A C 1
ATOM 707 O O . PRO A 1 100 ? 2.102 -7.281 -0.713 1.00 92.06 100 PRO A O 1
ATOM 710 N N . GLY A 1 101 ? 4.141 -6.725 -1.480 1.00 89.50 101 GLY A N 1
ATOM 711 C CA . GLY A 1 101 ? 3.726 -6.510 -2.871 1.00 89.50 101 GLY A CA 1
ATOM 712 C C . GLY A 1 101 ? 2.977 -5.197 -3.139 1.00 89.50 101 GLY A C 1
ATOM 713 O O . GLY A 1 101 ? 2.498 -4.997 -4.253 1.00 89.50 101 GLY A O 1
ATOM 714 N N . THR A 1 102 ? 2.864 -4.295 -2.156 1.00 91.50 102 THR A N 1
ATOM 715 C CA . THR A 1 102 ? 2.348 -2.941 -2.405 1.00 91.50 102 THR A CA 1
ATOM 716 C C . THR A 1 102 ? 3.241 -2.175 -3.384 1.00 91.50 102 THR A C 1
ATOM 718 O O . THR A 1 102 ? 4.463 -2.307 -3.359 1.00 91.50 102 THR A O 1
ATOM 721 N N . THR A 1 103 ? 2.632 -1.334 -4.222 1.00 90.44 103 THR A N 1
ATOM 722 C CA . THR A 1 103 ? 3.359 -0.376 -5.073 1.00 90.44 103 THR A CA 1
ATOM 723 C C . THR A 1 103 ? 3.553 0.979 -4.397 1.00 90.44 103 THR A C 1
ATOM 725 O O . THR A 1 103 ? 4.094 1.885 -5.020 1.00 90.44 103 THR A O 1
ATOM 728 N N . MET A 1 104 ? 3.083 1.158 -3.155 1.00 91.62 104 MET A N 1
ATOM 729 C CA . MET A 1 104 ? 3.374 2.366 -2.387 1.00 91.62 104 MET A CA 1
ATOM 730 C C . MET A 1 104 ? 4.862 2.372 -2.002 1.00 91.62 104 MET A C 1
ATOM 732 O O . MET A 1 104 ? 5.293 1.461 -1.291 1.00 91.62 104 MET A O 1
ATOM 736 N N . PRO A 1 105 ? 5.647 3.365 -2.454 1.00 90.69 105 PRO A N 1
ATOM 737 C CA . PRO A 1 105 ? 7.061 3.431 -2.127 1.00 90.69 105 PRO A CA 1
ATOM 738 C C . PRO A 1 105 ? 7.274 3.814 -0.661 1.00 90.69 105 PRO A C 1
ATOM 740 O O . PRO A 1 105 ? 6.463 4.517 -0.054 1.00 90.69 105 PRO A O 1
ATOM 743 N N . ASP A 1 106 ? 8.412 3.397 -0.112 1.00 92.81 106 ASP A N 1
ATOM 744 C CA . ASP A 1 106 ? 8.886 3.898 1.173 1.00 92.81 106 ASP A CA 1
ATOM 745 C C . ASP A 1 106 ? 9.486 5.301 1.001 1.00 92.81 106 ASP A C 1
ATOM 747 O O . ASP A 1 106 ? 10.673 5.474 0.720 1.00 92.81 106 ASP A O 1
ATOM 751 N N . VAL A 1 107 ? 8.642 6.321 1.160 1.00 91.62 107 VAL A N 1
ATOM 752 C CA . VAL A 1 107 ? 9.040 7.733 1.037 1.00 91.62 107 VAL A CA 1
ATOM 753 C C . VAL A 1 107 ? 9.838 8.248 2.242 1.00 91.62 107 VAL A C 1
ATOM 755 O O . VAL A 1 107 ? 10.333 9.372 2.209 1.00 91.62 107 VAL A O 1
ATOM 758 N N . MET A 1 108 ? 9.984 7.444 3.302 1.00 93.56 108 MET A N 1
ATOM 759 C CA . MET A 1 108 ? 10.715 7.794 4.525 1.00 93.56 108 MET A CA 1
ATOM 760 C C . MET A 1 108 ? 11.973 6.937 4.725 1.00 93.56 108 MET A C 1
ATOM 762 O O . MET A 1 108 ? 12.537 6.920 5.817 1.00 93.56 108 MET A O 1
ATOM 766 N N . GLY A 1 109 ? 12.458 6.270 3.670 1.00 88.81 109 GLY A N 1
ATOM 767 C CA . GLY A 1 109 ? 13.625 5.379 3.709 1.00 88.81 109 GLY A CA 1
ATOM 768 C C . GLY A 1 109 ? 14.912 5.991 4.279 1.00 88.81 109 GLY A C 1
ATOM 769 O O . GLY A 1 109 ? 15.757 5.264 4.785 1.00 88.81 109 GLY A O 1
ATOM 770 N N . SER A 1 110 ? 15.065 7.318 4.229 1.00 93.25 110 SER A N 1
ATOM 771 C CA . SER A 1 110 ? 16.233 8.046 4.750 1.00 93.25 110 SER A CA 1
ATOM 772 C C . SER A 1 110 ? 16.106 8.516 6.206 1.00 93.25 110 SER A C 1
ATOM 774 O O . SER A 1 110 ? 17.031 9.142 6.723 1.00 93.25 110 SER A O 1
ATOM 776 N N . ARG A 1 111 ? 14.968 8.265 6.862 1.00 95.75 111 ARG A N 1
ATOM 777 C CA . ARG A 1 111 ? 14.669 8.698 8.236 1.00 95.75 111 ARG A CA 1
ATOM 778 C C . ARG A 1 111 ? 15.003 7.606 9.248 1.00 95.75 111 ARG A C 1
ATOM 780 O O . ARG A 1 111 ? 14.952 6.423 8.920 1.00 95.75 111 ARG A O 1
ATOM 787 N N . SER A 1 112 ? 15.285 8.004 10.489 1.00 96.88 112 SER A N 1
ATOM 788 C CA . SER A 1 112 ? 15.400 7.059 11.608 1.00 96.88 112 SER A CA 1
ATOM 789 C C . SER A 1 112 ? 14.052 6.409 11.944 1.00 96.88 112 SER A C 1
ATOM 791 O O . SER A 1 112 ? 13.001 7.000 11.704 1.00 96.88 112 SER A O 1
ATOM 793 N N . ASP A 1 113 ? 14.059 5.225 12.561 1.00 94.81 113 ASP A N 1
ATOM 794 C CA . ASP A 1 113 ? 12.824 4.514 12.940 1.00 94.81 113 ASP A CA 1
ATOM 795 C C . ASP A 1 113 ? 11.910 5.343 13.859 1.00 94.81 113 ASP A C 1
ATOM 797 O O . ASP A 1 113 ? 10.682 5.309 13.735 1.00 94.81 113 ASP A O 1
ATOM 801 N N . VAL A 1 114 ? 12.510 6.147 14.743 1.00 96.88 114 VAL A N 1
ATOM 802 C CA . VAL A 1 114 ? 11.782 7.063 15.632 1.00 96.88 114 VAL A CA 1
ATOM 803 C C . VAL A 1 114 ? 11.081 8.158 14.827 1.00 96.88 114 VAL A C 1
ATOM 805 O O . VAL A 1 114 ? 9.877 8.355 14.994 1.00 96.88 114 VAL A O 1
ATOM 808 N N . GLU A 1 115 ? 11.790 8.830 13.913 1.00 97.75 115 GLU A N 1
ATOM 809 C CA . GLU A 1 115 ? 11.190 9.851 13.040 1.00 97.75 115 GLU A CA 1
ATOM 810 C C . GLU A 1 115 ? 10.090 9.258 12.152 1.00 97.75 115 GLU A C 1
ATOM 812 O O . GLU A 1 115 ? 9.030 9.863 12.001 1.00 97.75 115 GLU A O 1
ATOM 817 N N . ARG A 1 116 ? 10.310 8.063 11.584 1.00 97.19 116 ARG A N 1
ATOM 818 C CA . ARG A 1 116 ? 9.316 7.360 10.753 1.00 97.19 116 ARG A CA 1
ATOM 819 C C . ARG A 1 116 ? 8.026 7.124 11.525 1.00 97.19 116 ARG A C 1
ATOM 821 O O . ARG A 1 116 ? 6.946 7.392 11.006 1.00 97.19 116 ARG A O 1
ATOM 828 N N . THR A 1 117 ? 8.144 6.662 12.767 1.00 96.12 117 THR A N 1
ATOM 829 C CA . THR A 1 117 ? 6.997 6.391 13.642 1.00 96.12 117 THR A CA 1
ATOM 830 C C . THR A 1 117 ? 6.227 7.671 13.957 1.00 96.12 117 THR A C 1
ATOM 832 O O . THR A 1 117 ? 5.006 7.692 13.812 1.00 96.12 117 THR A O 1
ATOM 835 N N . GLN A 1 118 ? 6.930 8.753 14.305 1.00 98.00 118 GLN A N 1
ATOM 836 C CA . GLN A 1 118 ? 6.323 10.054 14.609 1.00 98.00 118 GLN A CA 1
ATOM 837 C C . GLN A 1 118 ? 5.605 10.661 13.397 1.00 98.00 118 GLN A C 1
ATOM 839 O O . GLN A 1 118 ? 4.481 11.149 13.515 1.00 98.00 118 GLN A O 1
ATOM 844 N N . ILE A 1 119 ? 6.228 10.612 12.214 1.00 98.25 119 ILE A N 1
ATOM 845 C CA . ILE A 1 119 ? 5.613 11.104 10.976 1.00 98.25 119 ILE A CA 1
ATOM 846 C C . ILE A 1 119 ? 4.382 10.259 10.628 1.00 98.25 119 ILE A C 1
ATOM 848 O O . ILE A 1 119 ? 3.330 10.816 10.316 1.00 98.25 119 ILE A O 1
ATOM 852 N N . ALA A 1 120 ? 4.478 8.929 10.704 1.00 98.00 120 ALA A N 1
ATOM 853 C CA . ALA A 1 120 ? 3.365 8.033 10.402 1.00 98.00 120 ALA A CA 1
ATOM 854 C C . ALA A 1 120 ? 2.175 8.230 11.353 1.00 98.00 120 ALA A C 1
ATOM 856 O O . ALA A 1 120 ? 1.027 8.220 10.906 1.00 98.00 120 ALA A O 1
ATOM 857 N N . GLU A 1 121 ? 2.433 8.448 12.642 1.00 98.38 121 GLU A N 1
ATOM 858 C CA . GLU A 1 121 ? 1.415 8.781 13.640 1.00 98.38 121 GLU A CA 1
ATOM 859 C C . GLU A 1 121 ? 0.719 10.105 13.297 1.00 98.38 121 GLU A C 1
ATOM 861 O O . GLU A 1 121 ? -0.506 10.150 13.173 1.00 98.38 121 GLU A O 1
ATOM 866 N N . ALA A 1 122 ? 1.491 11.166 13.044 1.00 98.44 122 ALA A N 1
ATOM 867 C CA . ALA A 1 122 ? 0.949 12.477 12.692 1.00 98.44 122 ALA A CA 1
ATOM 868 C C . ALA A 1 122 ? 0.098 12.436 11.410 1.00 98.44 122 ALA A C 1
ATOM 870 O O . ALA A 1 122 ? -1.007 12.982 11.374 1.00 98.44 122 ALA A O 1
ATOM 871 N N . LEU A 1 123 ? 0.577 11.747 10.368 1.00 97.69 123 LEU A N 1
ATOM 872 C CA . LEU A 1 123 ? -0.169 11.548 9.124 1.00 97.69 123 LEU A CA 1
ATOM 873 C C . LEU A 1 123 ? -1.446 10.734 9.350 1.00 97.69 123 LEU A C 1
ATOM 875 O O . LEU A 1 123 ? -2.491 11.069 8.795 1.00 97.69 123 LEU A O 1
ATOM 879 N N . THR A 1 124 ? -1.391 9.698 10.187 1.00 97.94 124 THR A N 1
ATOM 880 C CA . THR A 1 124 ? -2.569 8.894 10.536 1.00 97.94 124 THR A CA 1
ATOM 881 C C . THR A 1 124 ? -3.624 9.749 11.224 1.00 97.94 124 THR A C 1
ATOM 883 O O . THR A 1 124 ? -4.783 9.731 10.813 1.00 97.94 124 THR A O 1
ATOM 886 N N . HIS A 1 125 ? -3.236 10.554 12.216 1.00 97.69 125 HIS A N 1
ATOM 887 C CA . HIS A 1 125 ? -4.158 11.469 12.885 1.00 97.69 125 HIS A CA 1
ATOM 888 C C . HIS A 1 125 ? -4.772 12.482 11.923 1.00 97.69 125 HIS A C 1
ATOM 890 O O . HIS A 1 125 ? -5.979 12.711 11.983 1.00 97.69 125 HIS A O 1
ATOM 896 N N . PHE A 1 126 ? -3.980 13.044 11.009 1.00 97.50 126 PHE A N 1
ATOM 897 C CA . PHE A 1 126 ? -4.482 13.953 9.982 1.00 97.50 126 PHE A CA 1
ATOM 898 C C . PHE A 1 126 ? -5.533 13.281 9.080 1.00 97.50 126 PHE A C 1
ATOM 900 O O . PHE A 1 126 ? -6.623 13.820 8.891 1.00 97.50 126 PHE A O 1
ATOM 907 N N . LEU A 1 127 ? -5.246 12.080 8.571 1.00 96.56 127 LEU A N 1
ATOM 908 C CA . LEU A 1 127 ? -6.158 11.328 7.701 1.00 96.56 127 LEU A CA 1
ATOM 909 C C . LEU A 1 127 ? -7.449 10.905 8.419 1.00 96.56 127 LEU A C 1
ATOM 911 O O . LEU A 1 127 ? -8.536 10.949 7.837 1.00 96.56 127 LEU A O 1
ATOM 915 N N . VAL A 1 128 ? -7.346 10.521 9.693 1.00 96.50 128 VAL A N 1
ATOM 916 C CA . VAL A 1 128 ? -8.509 10.193 10.525 1.00 96.50 128 VAL A CA 1
ATOM 917 C C . VAL A 1 128 ? -9.353 11.434 10.787 1.00 96.50 128 VAL A C 1
ATOM 919 O O . VAL A 1 128 ? -10.561 11.387 10.582 1.00 96.50 128 VAL A O 1
ATOM 922 N N . ALA A 1 129 ? -8.736 12.559 11.151 1.00 95.69 129 ALA A N 1
ATOM 923 C CA . ALA A 1 129 ? -9.440 13.817 11.394 1.00 95.69 129 ALA A CA 1
ATOM 924 C C . ALA A 1 129 ? -10.140 14.369 10.141 1.00 95.69 129 ALA A C 1
ATOM 926 O O . ALA A 1 129 ? -11.139 15.076 10.253 1.00 95.69 129 ALA A O 1
ATOM 927 N N . GLN A 1 130 ? -9.642 14.036 8.947 1.00 94.88 130 GLN A N 1
ATOM 928 C CA . GLN A 1 130 ? -10.274 14.416 7.685 1.00 94.88 130 GLN A CA 1
ATOM 929 C C . GLN A 1 130 ? -11.543 13.602 7.374 1.00 94.88 130 GLN A C 1
ATOM 931 O O . GLN A 1 130 ? -12.318 13.993 6.498 1.00 94.88 130 GLN A O 1
ATOM 936 N N . SER A 1 131 ? -11.764 12.488 8.073 1.00 94.69 131 SER A N 1
ATOM 937 C CA . SER A 1 131 ? -12.912 11.606 7.869 1.00 94.69 131 SER A CA 1
ATOM 938 C C . SER A 1 131 ? -14.093 12.038 8.740 1.00 94.69 131 SER A C 1
ATOM 940 O O . SER A 1 131 ? -13.943 12.328 9.924 1.00 94.69 131 SER A O 1
ATOM 942 N N . LYS A 1 132 ? -15.293 12.061 8.164 1.00 92.31 132 LYS A N 1
ATOM 943 C CA . LYS A 1 132 ? -16.559 12.283 8.875 1.00 92.31 132 LYS A CA 1
ATOM 944 C C . LYS A 1 132 ? -16.957 11.068 9.706 1.00 92.31 132 LYS A C 1
ATOM 946 O O . LYS A 1 132 ? -17.608 11.214 10.736 1.00 92.31 132 LYS A O 1
ATOM 951 N N . GLY A 1 133 ? -16.620 9.873 9.221 1.00 89.31 133 GLY A N 1
ATOM 952 C CA . GLY A 1 133 ? -16.862 8.615 9.916 1.00 89.31 133 GLY A CA 1
ATOM 953 C C . GLY A 1 133 ? -15.698 8.208 10.816 1.00 89.31 133 GLY A C 1
ATOM 954 O O . GLY A 1 133 ? -14.545 8.550 10.565 1.00 89.31 133 GLY A O 1
ATOM 955 N N . VAL A 1 134 ? -16.009 7.415 11.837 1.00 88.69 134 VAL A N 1
ATOM 956 C CA . VAL A 1 134 ? -15.014 6.721 12.659 1.00 88.69 134 VAL A CA 1
ATOM 957 C C . VAL A 1 134 ? -14.884 5.280 12.183 1.00 88.69 134 VAL A C 1
ATOM 959 O O . VAL A 1 134 ? -15.891 4.641 11.872 1.00 88.69 134 VAL A O 1
ATOM 962 N N . PHE A 1 135 ? -13.659 4.759 12.131 1.00 92.75 135 PHE A N 1
ATOM 963 C CA . PHE A 1 135 ? -13.447 3.338 11.884 1.00 92.75 135 PHE A CA 1
ATOM 964 C C . PHE A 1 135 ? -14.158 2.513 12.960 1.00 92.75 135 PHE A C 1
ATOM 966 O O . PHE A 1 135 ? -13.941 2.718 14.155 1.00 92.75 135 PHE A O 1
ATOM 973 N N . GLN A 1 136 ? -14.982 1.564 12.524 1.00 89.38 136 GLN A N 1
ATOM 974 C CA . GLN A 1 136 ? -15.631 0.595 13.396 1.00 89.38 136 GLN A CA 1
ATOM 975 C C . GLN A 1 136 ? -15.122 -0.792 13.031 1.00 89.38 136 GLN A C 1
ATOM 977 O O . GLN A 1 136 ? -15.291 -1.251 11.902 1.00 89.38 136 GLN A O 1
ATOM 982 N N . ALA A 1 137 ? -14.475 -1.454 13.988 1.00 84.88 137 ALA A N 1
ATOM 983 C CA . ALA A 1 137 ? -14.152 -2.861 13.835 1.00 84.88 137 ALA A CA 1
ATOM 984 C C . ALA A 1 137 ? -15.455 -3.662 13.911 1.00 84.88 137 ALA A C 1
ATOM 986 O O . ALA A 1 137 ? -16.163 -3.602 14.916 1.00 84.88 137 ALA A O 1
ATOM 987 N N . GLU A 1 138 ? -15.768 -4.403 12.850 1.00 80.75 138 GLU A N 1
ATOM 988 C CA . GLU A 1 138 ? -16.939 -5.275 12.838 1.00 80.75 138 GLU A CA 1
ATOM 989 C C . GLU A 1 138 ? -16.770 -6.373 13.895 1.00 80.75 138 GLU A C 1
ATOM 991 O O . GLU A 1 138 ? -15.738 -7.054 13.949 1.00 80.75 138 GLU A O 1
ATOM 996 N N . ALA A 1 139 ? -17.781 -6.546 14.749 1.00 79.75 139 ALA A N 1
ATOM 997 C CA . ALA A 1 139 ? -17.774 -7.625 15.724 1.00 79.75 139 ALA A CA 1
ATOM 998 C C . ALA A 1 139 ? -17.845 -8.978 14.991 1.00 79.75 139 ALA A C 1
ATOM 1000 O O . ALA A 1 139 ? -18.570 -9.094 14.001 1.00 79.75 139 ALA A O 1
ATOM 1001 N N . PRO A 1 140 ? -17.143 -10.025 15.462 1.00 75.25 140 PRO A N 1
ATOM 1002 C CA . PRO A 1 140 ? -17.251 -11.347 14.861 1.00 75.25 140 PRO A CA 1
ATOM 1003 C C . PRO A 1 140 ? -18.703 -11.842 14.905 1.00 75.25 140 PRO A C 1
ATOM 1005 O O . PRO A 1 140 ? -19.216 -12.203 15.962 1.00 75.25 140 PRO A O 1
ATOM 1008 N N . GLN A 1 141 ? -19.369 -11.859 13.752 1.00 79.19 141 GLN A N 1
ATOM 1009 C CA . GLN A 1 141 ? -20.682 -12.480 13.597 1.00 79.19 141 GLN A CA 1
ATOM 1010 C C . GLN A 1 141 ? -20.521 -13.995 13.413 1.00 79.19 141 GLN A C 1
ATOM 1012 O O . GLN A 1 141 ? -19.463 -14.444 12.959 1.00 79.19 141 GLN A O 1
ATOM 1017 N N . PRO A 1 142 ? -21.543 -14.814 13.719 1.00 83.88 142 PRO A N 1
ATOM 1018 C CA . PRO A 1 142 ? -21.547 -16.220 13.331 1.00 83.88 142 PRO A CA 1
ATOM 1019 C C . PRO A 1 142 ? -21.324 -16.351 11.816 1.00 83.88 142 PRO A C 1
ATOM 1021 O O . PRO A 1 142 ? -22.109 -15.843 11.020 1.00 83.88 142 PRO A O 1
ATOM 1024 N N . ILE A 1 143 ? -20.232 -17.008 11.417 1.00 84.06 143 ILE A N 1
ATOM 1025 C CA . ILE A 1 143 ? -19.829 -17.134 10.009 1.00 84.06 143 ILE A CA 1
ATOM 1026 C C . ILE A 1 143 ? -20.244 -18.510 9.483 1.00 84.06 143 ILE A C 1
ATOM 1028 O O . ILE A 1 143 ? -19.809 -19.533 10.022 1.00 84.06 143 ILE A O 1
ATOM 1032 N N . ASP A 1 144 ? -21.010 -18.556 8.390 1.00 88.81 144 ASP A N 1
ATOM 1033 C CA . ASP A 1 144 ? -21.285 -19.805 7.673 1.00 88.81 144 ASP A CA 1
ATOM 1034 C C . ASP A 1 144 ? -20.092 -20.186 6.780 1.00 88.81 144 ASP A C 1
ATOM 1036 O O . ASP A 1 144 ? -19.959 -19.788 5.618 1.00 88.81 144 ASP A O 1
ATOM 1040 N N . LYS A 1 145 ? -19.191 -20.992 7.347 1.00 86.81 145 LYS A N 1
ATOM 1041 C CA . LYS A 1 145 ? -18.010 -21.504 6.642 1.00 86.81 145 LYS A CA 1
ATOM 1042 C C . LYS A 1 145 ? -18.376 -22.359 5.425 1.00 86.81 145 LYS A C 1
ATOM 1044 O O . LYS A 1 145 ? -17.614 -22.374 4.458 1.00 86.81 145 LYS A O 1
ATOM 1049 N N . LYS A 1 146 ? -19.508 -23.074 5.461 1.00 88.50 146 LYS A N 1
ATOM 1050 C CA . LYS A 1 146 ? -19.936 -23.937 4.354 1.00 88.50 146 LYS A CA 1
ATOM 1051 C C . LYS A 1 146 ? -20.353 -23.077 3.168 1.00 88.50 146 LYS A C 1
ATOM 1053 O O . LYS A 1 146 ? -19.855 -23.297 2.067 1.00 88.50 146 LYS A O 1
ATOM 1058 N N . GLN A 1 147 ? -21.187 -22.067 3.405 1.00 90.69 147 GLN A N 1
ATOM 1059 C CA . GLN A 1 147 ? -21.591 -21.123 2.365 1.00 90.69 147 GLN A CA 1
ATOM 1060 C C . GLN A 1 147 ? -20.376 -20.422 1.738 1.00 90.69 147 GLN A C 1
ATOM 1062 O O . GLN A 1 147 ? -20.275 -20.341 0.515 1.00 90.69 147 GLN A O 1
ATOM 1067 N N . GLY A 1 148 ? -19.422 -19.965 2.557 1.00 90.06 148 GLY A N 1
ATOM 1068 C CA . GLY A 1 148 ? -18.190 -19.342 2.065 1.00 90.06 148 GLY A CA 1
ATOM 1069 C C . GLY A 1 148 ? -17.353 -20.275 1.181 1.00 90.06 148 GLY A C 1
ATOM 1070 O O . GLY A 1 148 ? -16.867 -19.853 0.131 1.00 90.06 148 GLY A O 1
ATOM 1071 N N . LYS A 1 149 ? -17.226 -21.556 1.562 1.00 88.81 149 LYS A N 1
ATOM 1072 C CA . LYS A 1 149 ? -16.546 -22.576 0.747 1.00 88.81 149 LYS A CA 1
ATOM 1073 C C . LYS A 1 149 ? -17.255 -22.778 -0.589 1.00 88.81 149 LYS A C 1
ATOM 1075 O O . LYS A 1 149 ? -16.584 -22.764 -1.621 1.00 88.81 149 LYS A O 1
ATOM 1080 N N . ASP A 1 150 ? -18.575 -22.945 -0.572 1.00 91.75 150 ASP A N 1
ATOM 1081 C CA . ASP A 1 150 ? -19.370 -23.184 -1.779 1.00 91.75 150 ASP A CA 1
ATOM 1082 C C . ASP A 1 150 ? -19.217 -22.014 -2.769 1.00 91.75 150 ASP A C 1
ATOM 1084 O O . ASP A 1 150 ? -18.907 -22.244 -3.938 1.00 91.75 150 ASP A O 1
ATOM 1088 N N . LEU A 1 151 ? -19.298 -20.764 -2.289 1.00 93.25 151 LEU A N 1
ATOM 1089 C CA . LEU A 1 151 ? -19.081 -19.560 -3.104 1.00 93.25 151 LEU A CA 1
ATOM 1090 C C . LEU A 1 151 ? -17.659 -19.470 -3.673 1.00 93.25 151 LEU A C 1
ATOM 1092 O O . LEU A 1 151 ? -17.486 -19.166 -4.851 1.00 93.25 151 LEU A O 1
ATOM 1096 N N . PHE A 1 152 ? -16.633 -19.753 -2.867 1.00 92.50 152 PHE A N 1
ATOM 1097 C CA . PHE A 1 152 ? -15.235 -19.714 -3.311 1.00 92.50 152 PHE A CA 1
ATOM 1098 C C . PHE A 1 152 ? -14.960 -20.697 -4.464 1.00 92.50 152 PHE A C 1
ATOM 1100 O O . PHE A 1 152 ? -14.152 -20.418 -5.352 1.00 92.50 152 PHE A O 1
ATOM 1107 N N . HIS A 1 153 ? -15.655 -21.838 -4.474 1.00 92.44 153 HIS A N 1
ATOM 1108 C CA . HIS A 1 153 ? -15.573 -22.808 -5.563 1.00 92.44 153 HIS A CA 1
ATOM 1109 C C . HIS A 1 153 ? -16.437 -22.389 -6.754 1.00 92.44 153 HIS A C 1
ATOM 1111 O O . HIS A 1 153 ? -15.949 -22.391 -7.883 1.00 92.44 153 HIS A O 1
ATOM 1117 N N . SER A 1 154 ? -17.692 -21.989 -6.525 1.00 94.06 154 SER A N 1
ATOM 1118 C CA . SER A 1 154 ? -18.633 -21.675 -7.605 1.00 94.06 154 SER A CA 1
ATOM 1119 C C . SER A 1 154 ? -18.266 -20.410 -8.380 1.00 94.06 154 SER A C 1
ATOM 1121 O O . SER A 1 154 ? -18.493 -20.348 -9.582 1.00 94.06 154 SER A O 1
ATOM 1123 N N . LEU A 1 155 ? -17.683 -19.407 -7.714 1.00 95.75 155 LEU A N 1
ATOM 1124 C CA . LEU A 1 155 ? -17.168 -18.192 -8.355 1.00 95.75 155 LEU A CA 1
ATOM 1125 C C . LEU A 1 155 ? -15.812 -18.417 -9.045 1.00 95.75 155 LEU A C 1
ATOM 1127 O O . LEU A 1 155 ? -15.287 -17.504 -9.676 1.00 95.75 155 LEU A O 1
ATOM 1131 N N . GL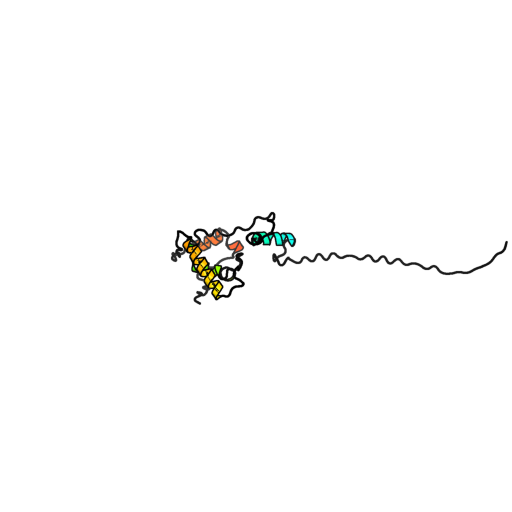Y A 1 156 ? -15.223 -19.612 -8.918 1.00 93.44 156 GLY A N 1
ATOM 1132 C CA . GLY A 1 156 ? -13.957 -19.964 -9.556 1.00 93.44 156 GLY A CA 1
ATOM 1133 C C . GLY A 1 156 ? -12.713 -19.395 -8.870 1.00 93.44 156 GLY A C 1
ATOM 1134 O O . GLY A 1 156 ? -11.623 -19.495 -9.428 1.00 93.44 156 GLY A O 1
ATOM 1135 N N . CYS A 1 157 ? -12.819 -18.847 -7.653 1.00 93.81 157 CYS A N 1
ATOM 1136 C CA . CYS A 1 157 ? -11.671 -18.313 -6.907 1.00 93.81 157 CYS A CA 1
ATOM 1137 C C . CYS A 1 157 ? -10.566 -19.371 -6.717 1.00 93.81 157 CYS A C 1
ATOM 1139 O O . CYS A 1 157 ? -9.372 -19.059 -6.754 1.00 93.81 157 CYS A O 1
ATOM 1141 N N . VAL A 1 158 ? -10.976 -20.636 -6.576 1.00 93.19 158 VAL A N 1
ATOM 1142 C CA . VAL A 1 158 ? -10.107 -21.817 -6.470 1.00 93.19 158 VAL A CA 1
ATOM 1143 C C . VAL A 1 158 ? -9.168 -22.008 -7.668 1.00 93.19 158 VAL A C 1
ATOM 1145 O O . VAL A 1 158 ? -8.086 -22.563 -7.494 1.00 93.19 158 VAL A O 1
ATOM 1148 N N . ALA A 1 159 ? -9.519 -21.511 -8.858 1.00 91.75 159 ALA A N 1
ATOM 1149 C CA . ALA A 1 159 ? -8.706 -21.680 -10.063 1.00 91.75 159 ALA A CA 1
ATOM 1150 C C . ALA A 1 159 ? -7.345 -20.966 -9.974 1.00 9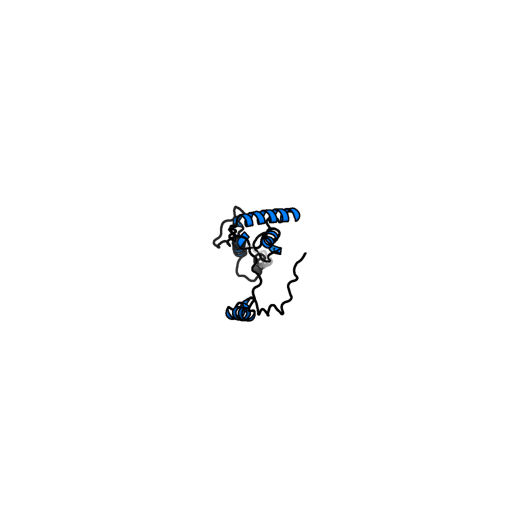1.75 159 ALA A C 1
ATOM 1152 O O . ALA A 1 159 ? -6.358 -21.473 -10.500 1.00 91.75 159 ALA A O 1
ATOM 1153 N N . CYS A 1 160 ? -7.284 -19.823 -9.279 1.00 91.50 160 CYS A N 1
ATOM 1154 C CA . CYS A 1 160 ? -6.052 -19.042 -9.113 1.00 91.50 160 CYS A CA 1
ATOM 1155 C C . CYS A 1 160 ? -5.483 -19.112 -7.689 1.00 91.50 160 CYS A C 1
ATOM 1157 O O . CYS A 1 160 ? -4.270 -19.061 -7.509 1.00 91.50 160 CYS A O 1
ATOM 1159 N N . HIS A 1 161 ? -6.337 -19.223 -6.665 1.00 86.50 161 HIS A N 1
ATOM 1160 C CA . HIS A 1 161 ? -5.914 -19.204 -5.258 1.00 86.50 161 HIS A CA 1
ATOM 1161 C C . HIS A 1 161 ? -5.787 -20.597 -4.613 1.00 86.50 161 HIS A C 1
ATOM 1163 O O . HIS A 1 161 ? -5.420 -20.674 -3.438 1.00 86.50 161 HIS A O 1
ATOM 1169 N N . GLY A 1 162 ? -6.069 -21.674 -5.358 1.00 85.44 162 GLY A N 1
ATOM 1170 C CA . GLY A 1 162 ? -6.051 -23.058 -4.875 1.00 85.44 162 GLY A CA 1
ATOM 1171 C C . GLY A 1 162 ? -7.207 -23.385 -3.918 1.00 85.44 162 GLY A C 1
ATOM 1172 O O . GLY A 1 162 ? -7.924 -22.482 -3.477 1.00 85.44 162 GLY A O 1
ATOM 1173 N N . PRO A 1 163 ? -7.438 -24.670 -3.593 1.00 77.75 163 PRO A N 1
ATOM 1174 C CA . PRO A 1 163 ? -8.468 -25.053 -2.635 1.00 77.75 163 PRO A CA 1
ATOM 1175 C C . PRO A 1 163 ? -8.059 -24.566 -1.244 1.00 77.75 163 PRO A C 1
ATOM 1177 O O . PRO A 1 163 ? -7.062 -25.008 -0.677 1.00 77.75 163 PRO A O 1
ATOM 1180 N N . LYS A 1 164 ? -8.810 -23.604 -0.699 1.00 68.88 164 LYS A N 1
ATOM 1181 C CA . LYS A 1 164 ? -8.652 -23.189 0.696 1.00 68.88 164 LYS A CA 1
ATOM 1182 C C . LYS A 1 164 ? -9.437 -24.153 1.579 1.00 68.88 164 LYS A C 1
ATOM 1184 O O . LYS A 1 1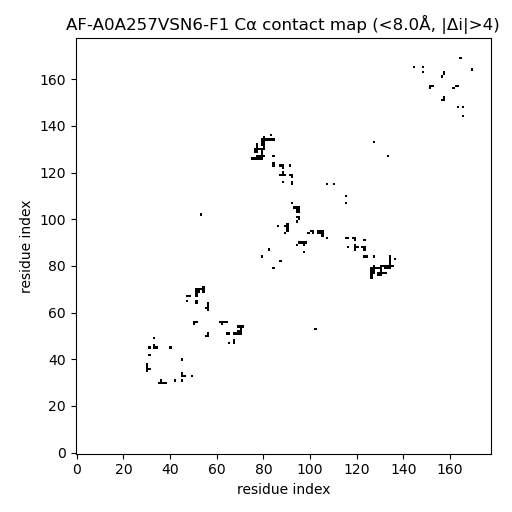64 ? -10.658 -24.245 1.458 1.00 68.88 164 LYS A O 1
ATOM 1189 N N . GLU A 1 165 ? -8.728 -24.855 2.457 1.00 65.25 165 GLU A N 1
ATOM 1190 C CA . GLU A 1 165 ? -9.353 -25.651 3.513 1.00 65.25 165 GLU A CA 1
ATOM 1191 C C . GLU A 1 165 ? -10.041 -24.751 4.546 1.00 65.25 165 GLU A C 1
ATOM 1193 O O . GLU A 1 165 ? -9.790 -23.542 4.629 1.00 65.25 165 GLU A O 1
ATOM 1198 N N . ALA A 1 166 ? -10.948 -25.337 5.328 1.00 58.12 166 ALA A N 1
ATOM 1199 C CA . ALA A 1 166 ? -11.665 -24.611 6.363 1.00 58.12 166 ALA A CA 1
ATOM 1200 C C . ALA A 1 166 ? -10.685 -23.974 7.369 1.00 58.12 166 ALA A C 1
ATOM 1202 O O . ALA A 1 166 ? -9.706 -24.584 7.788 1.00 58.12 166 ALA A O 1
ATOM 1203 N N . LEU A 1 167 ? -10.987 -22.748 7.813 1.00 56.78 167 LEU A N 1
ATOM 1204 C CA . LEU A 1 167 ? -10.191 -22.000 8.803 1.00 56.78 167 LEU A CA 1
ATOM 1205 C C . LEU A 1 167 ? -9.972 -22.747 10.139 1.00 56.78 167 LEU A C 1
ATOM 1207 O O . LEU A 1 167 ? -9.176 -22.294 10.951 1.00 56.78 167 LEU A O 1
ATOM 1211 N N . SER A 1 168 ? -10.691 -23.847 10.395 1.00 55.59 168 SER A N 1
ATOM 1212 C CA . SER A 1 168 ? -10.475 -24.748 11.540 1.00 55.59 168 SER A CA 1
ATOM 1213 C C . SER A 1 168 ? -9.194 -25.578 11.439 1.00 55.59 168 SER A C 1
ATOM 1215 O O . SER A 1 168 ? -8.621 -25.903 12.473 1.00 55.59 168 SER A O 1
ATOM 1217 N N . GLU A 1 169 ? -8.740 -25.892 10.226 1.00 51.97 169 GLU A N 1
ATOM 1218 C CA . GLU A 1 169 ? -7.531 -26.678 9.956 1.00 51.97 169 GLU A CA 1
ATOM 1219 C C . GLU A 1 169 ? -6.322 -25.800 9.591 1.00 51.97 169 GLU A C 1
ATOM 1221 O O . GLU A 1 169 ? -5.188 -26.278 9.556 1.00 51.97 169 GLU A O 1
ATOM 1226 N N . ALA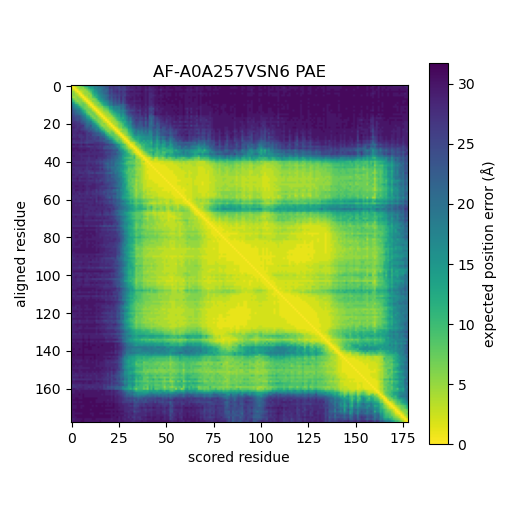 A 1 170 ? -6.538 -24.510 9.313 1.00 50.56 170 ALA A N 1
ATOM 1227 C CA . ALA A 1 170 ? -5.456 -23.587 8.999 1.00 50.56 170 ALA A CA 1
ATOM 1228 C C . ALA A 1 170 ? -4.634 -23.272 10.266 1.00 50.56 170 ALA A C 1
ATOM 1230 O O . ALA A 1 170 ? -5.227 -22.924 11.292 1.00 50.56 170 ALA A O 1
ATOM 1231 N N . PRO A 1 171 ? -3.287 -23.317 10.216 1.00 46.22 171 PRO A N 1
ATOM 1232 C CA . PRO A 1 171 ? -2.458 -22.839 11.314 1.00 46.22 171 PRO A CA 1
ATOM 1233 C C . PRO A 1 171 ? -2.872 -21.413 11.678 1.00 46.22 171 PRO A C 1
ATOM 1235 O O . PRO A 1 171 ? -2.878 -20.524 10.820 1.00 46.22 171 PRO A O 1
ATOM 1238 N N . GLN A 1 172 ? -3.255 -21.197 12.938 1.00 51.31 172 GLN A N 1
ATOM 1239 C CA . GLN A 1 172 ? -3.586 -19.864 13.425 1.00 51.31 172 GLN A CA 1
ATOM 1240 C C . GLN A 1 172 ? -2.369 -18.969 13.190 1.00 51.31 172 GLN A C 1
ATOM 1242 O O . GLN A 1 172 ? -1.274 -19.268 13.669 1.00 51.31 172 GLN A O 1
ATOM 1247 N N . ARG A 1 173 ? -2.544 -17.885 12.420 1.00 45.44 173 ARG A N 1
ATOM 1248 C CA . ARG A 1 173 ? -1.512 -16.849 12.319 1.00 45.44 173 ARG A CA 1
ATOM 1249 C C . ARG A 1 173 ? -1.209 -16.419 13.761 1.00 45.44 173 ARG A C 1
ATOM 1251 O O . ARG A 1 173 ? -2.167 -16.055 14.447 1.00 45.44 173 ARG A O 1
ATOM 1258 N N . PRO A 1 174 ? 0.055 -16.478 14.223 1.00 41.03 174 PRO A N 1
ATOM 1259 C CA . PRO A 1 174 ? 0.398 -16.021 15.561 1.00 41.03 174 PRO A CA 1
ATOM 1260 C C . PRO A 1 174 ? -0.204 -14.634 15.767 1.00 41.03 174 PRO A C 1
ATOM 1262 O O . PRO A 1 174 ? -0.073 -13.777 14.885 1.00 41.03 174 PRO A O 1
ATOM 1265 N N . GLN A 1 175 ? -0.916 -14.433 16.877 1.00 47.12 175 GLN A N 1
ATOM 1266 C CA . GLN A 1 175 ? -1.288 -13.084 17.279 1.00 47.12 175 GLN A CA 1
ATOM 1267 C C . GLN A 1 175 ? 0.026 -12.334 17.459 1.00 47.12 175 GLN A C 1
ATOM 1269 O O . GLN A 1 175 ? 0.791 -12.665 18.360 1.00 47.12 175 GLN A O 1
ATOM 1274 N N . ARG A 1 176 ? 0.335 -11.414 16.540 1.00 40.72 176 ARG A N 1
ATOM 1275 C CA . ARG A 1 176 ? 1.509 -10.554 16.660 1.00 40.72 176 ARG A CA 1
ATOM 1276 C C . ARG A 1 176 ? 1.212 -9.590 17.807 1.00 40.72 176 ARG A C 1
ATOM 1278 O O . ARG A 1 176 ? 0.565 -8.570 17.587 1.00 40.72 176 ARG A O 1
ATOM 1285 N N . ASN A 1 177 ? 1.593 -10.000 19.011 1.00 43.41 177 ASN A N 1
ATOM 1286 C CA . ASN A 1 177 ? 1.526 -9.229 20.242 1.00 43.41 177 ASN A CA 1
ATOM 1287 C C . ASN A 1 177 ? 2.959 -8.969 20.703 1.00 43.41 177 ASN A C 1
ATOM 1289 O O . ASN A 1 177 ? 3.369 -9.476 21.744 1.00 43.41 177 ASN A O 1
ATOM 1293 N N . ASP A 1 178 ? 3.693 -8.214 19.887 1.00 42.88 178 ASP A N 1
ATOM 1294 C CA . ASP A 1 178 ? 5.018 -7.651 20.151 1.00 42.88 178 ASP A CA 1
ATOM 1295 C C . ASP A 1 178 ? 5.491 -6.833 18.936 1.00 42.88 178 ASP A C 1
ATOM 1297 O O . ASP A 1 178 ? 5.508 -7.368 17.799 1.00 42.88 178 ASP A O 1
#

Secondary structure (DSSP, 8-state):
--------------------------------TTS-S--S--HHHHHHHHHHHTTGGGT-TT----SSPPPPPPP-TTHHHHS-HHHHHHHHH-HHHHSTT-----TTTTS-HHHHHHHHHHHHHHHHHT-SSPP-PPP-PPP-HHHHHHHHHHTTTHHHH--PPPTTTSPPPP----

Nearest PDB structures (foldseek):
  8avf-assembly1_C  TM=1.944E-01  e=5.624E+00  Homo sapiens
  8avf-assembly1_E  TM=1.944E-01  e=5.624E+00  Homo sapiens